Protein AF-A0A947W874-F1 (afdb_monomer_lite)

Structure (mmCIF, N/CA/C/O backbone):
data_AF-A0A947W874-F1
#
_entry.id   AF-A0A947W874-F1
#
loop_
_atom_site.group_PDB
_atom_site.id
_atom_site.type_symbol
_atom_site.label_atom_id
_atom_site.label_alt_id
_atom_site.label_comp_id
_atom_site.label_asym_id
_atom_site.label_entity_id
_atom_site.label_seq_id
_atom_site.pdbx_PDB_ins_code
_atom_site.Cartn_x
_atom_site.Cartn_y
_atom_site.Cartn_z
_atom_site.occupancy
_atom_site.B_iso_or_equiv
_atom_site.auth_seq_id
_atom_site.auth_comp_id
_atom_site.auth_asym_id
_atom_site.auth_atom_id
_atom_site.pdbx_PDB_model_num
ATOM 1 N N . MET A 1 1 ? -16.032 -15.904 -29.775 1.00 35.25 1 MET A N 1
ATOM 2 C CA . MET A 1 1 ? -16.548 -14.574 -29.387 1.00 35.25 1 MET A CA 1
ATOM 3 C C . MET A 1 1 ? -17.199 -14.705 -28.018 1.00 35.25 1 MET A C 1
ATOM 5 O O . MET A 1 1 ? -18.378 -15.016 -27.926 1.00 35.25 1 MET A O 1
ATOM 9 N N . SER A 1 2 ? -16.388 -14.604 -26.964 1.00 28.77 2 SER A N 1
ATOM 10 C CA . SER A 1 2 ? -16.850 -14.706 -25.578 1.00 28.77 2 SER A CA 1
ATOM 11 C C . SER A 1 2 ? -17.285 -13.320 -25.113 1.00 28.77 2 SER A C 1
ATOM 13 O O . SER A 1 2 ? -16.529 -12.358 -25.250 1.00 28.77 2 SER A O 1
ATOM 15 N N . ARG A 1 3 ? -18.527 -13.213 -24.636 1.00 26.86 3 ARG A N 1
ATOM 16 C CA . ARG A 1 3 ? -19.073 -12.000 -24.028 1.00 26.86 3 ARG A CA 1
ATOM 17 C C . ARG A 1 3 ? -18.221 -11.680 -22.801 1.00 26.86 3 ARG A C 1
ATOM 19 O O . ARG A 1 3 ? -18.243 -12.439 -21.838 1.00 26.86 3 ARG A O 1
ATOM 26 N N . ARG A 1 4 ? -17.475 -10.570 -22.851 1.00 29.48 4 ARG A N 1
ATOM 27 C CA . ARG A 1 4 ? -16.878 -9.960 -21.659 1.00 29.48 4 ARG A CA 1
ATOM 28 C C . ARG A 1 4 ? -18.024 -9.712 -20.682 1.00 29.48 4 ARG A C 1
ATOM 30 O O . ARG A 1 4 ? -18.903 -8.897 -20.958 1.00 29.48 4 ARG A O 1
ATOM 37 N N . MET A 1 5 ? -18.058 -10.491 -19.605 1.00 26.42 5 MET A N 1
ATOM 38 C CA . MET A 1 5 ? -18.889 -10.182 -18.455 1.00 26.42 5 MET A CA 1
ATOM 39 C C . MET A 1 5 ? -18.429 -8.823 -17.947 1.00 26.42 5 MET A C 1
ATOM 41 O O . MET A 1 5 ? -17.307 -8.673 -17.474 1.00 26.42 5 MET A O 1
ATOM 45 N N . ILE A 1 6 ? -19.300 -7.836 -18.114 1.00 33.75 6 ILE A N 1
ATOM 46 C CA . ILE A 1 6 ? -19.287 -6.614 -17.327 1.00 33.75 6 ILE A CA 1
ATOM 47 C C . ILE A 1 6 ? -19.620 -7.090 -15.914 1.00 33.75 6 ILE A C 1
ATOM 49 O O . ILE A 1 6 ? -20.781 -7.354 -15.604 1.00 33.75 6 ILE A O 1
ATOM 53 N N . VAL A 1 7 ? -18.590 -7.321 -15.103 1.00 32.19 7 VAL A N 1
ATOM 54 C CA . VAL A 1 7 ? -18.771 -7.446 -13.658 1.00 32.19 7 VAL A CA 1
ATOM 55 C C . VAL A 1 7 ? -19.268 -6.072 -13.201 1.00 32.19 7 VAL A C 1
ATOM 57 O O . VAL A 1 7 ? -18.641 -5.071 -13.558 1.00 32.19 7 VAL A O 1
ATOM 60 N N . PRO A 1 8 ? -20.421 -5.974 -12.521 1.00 33.25 8 PRO A N 1
ATOM 61 C CA . PRO A 1 8 ? -20.903 -4.693 -12.046 1.00 33.25 8 PRO A CA 1
ATOM 62 C C . PRO A 1 8 ? -19.869 -4.121 -11.076 1.00 33.25 8 PRO A C 1
ATOM 64 O O . PRO A 1 8 ? -19.486 -4.760 -10.100 1.00 33.25 8 PRO A O 1
ATOM 67 N N . LEU A 1 9 ? -19.425 -2.919 -11.421 1.00 36.41 9 LEU A N 1
ATOM 68 C CA . LEU A 1 9 ? -18.463 -2.037 -10.771 1.00 36.41 9 LEU A CA 1
ATOM 69 C C . LEU A 1 9 ? -18.979 -1.543 -9.402 1.00 36.41 9 LEU A C 1
ATOM 71 O O . LEU A 1 9 ? -19.109 -0.344 -9.177 1.00 36.41 9 LEU A O 1
ATOM 75 N N . VAL A 1 10 ? -19.391 -2.454 -8.520 1.00 38.25 10 VAL A N 1
ATOM 76 C CA . VAL A 1 10 ? -20.019 -2.125 -7.237 1.00 38.25 10 VAL A CA 1
ATOM 77 C C . VAL A 1 10 ? -19.294 -2.876 -6.123 1.00 38.25 10 VAL A C 1
ATOM 79 O O . VAL A 1 10 ? -19.287 -4.103 -6.117 1.00 38.25 10 VAL A O 1
ATOM 82 N N . ALA A 1 11 ? -18.761 -2.090 -5.181 1.00 36.16 11 ALA A N 1
ATOM 83 C CA . ALA A 1 11 ? -18.126 -2.455 -3.909 1.00 36.16 11 ALA A CA 1
ATOM 84 C C . ALA A 1 11 ? -16.596 -2.675 -3.911 1.00 36.16 11 ALA A C 1
ATOM 86 O O . ALA A 1 11 ? -16.116 -3.761 -3.627 1.00 36.16 11 ALA A O 1
ATOM 87 N N . VAL A 1 12 ? -15.840 -1.592 -4.127 1.00 42.00 12 VAL A N 1
ATOM 88 C CA . VAL A 1 12 ? -14.869 -1.125 -3.112 1.00 42.00 12 VAL A CA 1
ATOM 89 C C . VAL A 1 12 ? -15.172 0.354 -2.909 1.00 42.00 12 VAL A C 1
ATOM 91 O O . VAL A 1 12 ? -14.689 1.226 -3.632 1.00 42.00 12 VAL A O 1
ATOM 94 N N . ILE A 1 13 ? -16.131 0.618 -2.025 1.00 44.81 13 ILE A N 1
ATOM 95 C CA . ILE A 1 13 ? -16.600 1.966 -1.719 1.00 44.81 13 ILE A CA 1
ATOM 96 C C . ILE A 1 13 ? -15.598 2.586 -0.736 1.00 44.81 13 ILE A C 1
ATOM 98 O O . ILE A 1 13 ? -15.478 2.136 0.396 1.00 44.81 13 ILE A O 1
ATOM 102 N N . LEU A 1 14 ? -14.945 3.651 -1.220 1.00 45.44 14 LEU A N 1
ATOM 103 C CA . LEU A 1 14 ? -14.207 4.695 -0.497 1.00 45.44 14 LEU A CA 1
ATOM 104 C C . LEU A 1 14 ? -12.801 4.330 0.015 1.00 45.44 14 LEU A C 1
ATOM 106 O O . LEU A 1 14 ? -12.631 3.826 1.120 1.00 45.44 14 LEU A O 1
ATOM 110 N N . LEU A 1 15 ? -11.779 4.830 -0.694 1.00 45.31 15 LEU A N 1
ATOM 111 C CA . LEU A 1 15 ? -10.784 5.629 0.025 1.00 45.31 15 LEU A CA 1
ATOM 112 C C . LEU A 1 15 ? -11.535 6.873 0.514 1.00 45.31 15 LEU A C 1
ATOM 114 O O . LEU A 1 15 ? -11.753 7.813 -0.243 1.00 45.31 15 LEU A O 1
ATOM 118 N N . PHE A 1 16 ? -12.053 6.749 1.735 1.00 51.28 16 PHE A N 1
ATOM 119 C CA . PHE A 1 16 ? -12.423 7.803 2.675 1.00 51.28 16 PHE A CA 1
ATOM 120 C C . PHE A 1 16 ? -13.163 9.001 2.068 1.00 51.28 16 PHE A C 1
ATOM 122 O O . PHE A 1 16 ? -12.570 9.929 1.522 1.00 51.28 16 PHE A O 1
ATOM 129 N N . SER A 1 17 ? -14.493 9.021 2.208 1.00 39.09 17 SER A N 1
ATOM 130 C CA . SER A 1 17 ? -15.239 10.249 1.947 1.00 39.09 17 SER A CA 1
ATOM 131 C C . SER A 1 17 ? -14.803 11.316 2.948 1.00 39.09 17 SER A C 1
ATOM 133 O O . SER A 1 17 ? -15.004 11.149 4.153 1.00 39.09 17 SER A O 1
ATOM 135 N N . THR A 1 18 ? -14.289 12.437 2.462 1.00 43.66 18 THR A N 1
ATOM 136 C CA . THR A 1 18 ? -14.162 13.662 3.249 1.00 43.66 18 THR A CA 1
ATOM 137 C C . THR A 1 18 ? -15.571 14.216 3.497 1.00 43.66 18 THR A C 1
ATOM 139 O O . THR A 1 18 ? -16.094 15.029 2.741 1.00 43.66 18 THR A O 1
ATOM 142 N N . GLY A 1 19 ? -16.262 13.703 4.521 1.00 42.47 19 GLY A N 1
ATOM 143 C CA . GLY A 1 19 ? -17.585 14.214 4.906 1.00 42.47 19 GLY A CA 1
ATOM 144 C C . GLY A 1 19 ? -18.568 13.223 5.528 1.00 42.47 19 GLY A C 1
ATOM 145 O O . GLY A 1 19 ? -19.597 13.662 6.041 1.00 42.47 19 GLY A O 1
ATOM 146 N N . VAL A 1 20 ? -18.278 11.921 5.532 1.00 46.06 20 VAL A N 1
ATOM 147 C CA . VAL A 1 20 ? -18.996 10.951 6.374 1.00 46.06 20 VAL A CA 1
ATOM 148 C C . VAL A 1 20 ? -18.057 10.600 7.516 1.00 46.06 20 VAL A C 1
ATOM 150 O O . VAL A 1 20 ? -16.917 10.230 7.261 1.00 46.06 20 VAL A O 1
ATOM 153 N N . ALA A 1 21 ? -18.502 10.772 8.761 1.00 46.19 21 ALA A N 1
ATOM 154 C CA . ALA A 1 21 ? -17.728 10.343 9.918 1.00 46.19 21 ALA A CA 1
ATOM 155 C C . ALA A 1 21 ? -17.392 8.854 9.745 1.00 46.19 21 ALA A C 1
ATOM 157 O O . ALA A 1 21 ? -18.303 8.023 9.770 1.00 46.19 21 ALA A O 1
ATOM 158 N N . ASN A 1 22 ? -16.116 8.526 9.518 1.00 53.84 22 ASN A N 1
ATOM 159 C CA . ASN A 1 22 ? -15.663 7.150 9.671 1.00 53.84 22 ASN A CA 1
ATOM 160 C C . ASN A 1 22 ? -15.940 6.775 11.127 1.00 53.84 22 ASN A C 1
ATOM 162 O O . ASN A 1 22 ? -15.597 7.527 12.039 1.00 53.84 22 ASN A O 1
ATOM 166 N N . ALA A 1 23 ? -16.654 5.672 11.337 1.00 65.25 23 ALA A N 1
ATOM 167 C CA . ALA A 1 23 ? -16.970 5.219 12.686 1.00 65.25 23 ALA A CA 1
ATOM 168 C C . ALA A 1 23 ? -15.726 4.658 13.401 1.00 65.25 23 ALA A C 1
ATOM 170 O O . ALA A 1 23 ? -15.687 4.710 14.628 1.00 65.25 23 ALA A O 1
ATOM 171 N N . GLY A 1 24 ? -14.729 4.181 12.643 1.00 82.31 24 GLY A N 1
ATOM 172 C CA . GLY A 1 24 ? -13.443 3.695 13.143 1.00 82.31 24 GLY A CA 1
ATOM 173 C C . GLY A 1 24 ? -12.230 4.482 12.640 1.00 82.31 24 GLY A C 1
ATOM 174 O O . GLY A 1 24 ? -12.333 5.429 11.853 1.00 82.31 24 GLY A O 1
ATOM 175 N N . GLU A 1 25 ? -11.071 4.080 13.145 1.00 91.50 25 GLU A N 1
ATOM 176 C CA . GLU A 1 25 ? -9.761 4.687 12.946 1.00 91.50 25 GLU A CA 1
ATOM 177 C C . GLU A 1 25 ? -9.054 4.144 11.695 1.00 91.50 25 GLU A C 1
ATOM 179 O O . GLU A 1 25 ? -9.281 3.022 11.231 1.00 91.50 25 GLU A O 1
ATOM 184 N N . LEU A 1 26 ? -8.150 4.955 11.141 1.00 92.88 26 LEU A N 1
ATOM 185 C CA . LEU A 1 26 ? -7.426 4.637 9.912 1.00 92.88 26 LEU A CA 1
ATOM 186 C C . LEU A 1 26 ? -5.965 4.310 10.205 1.00 92.88 26 LEU A C 1
ATOM 188 O O . LEU A 1 26 ? -5.250 5.128 10.788 1.00 92.88 26 LEU A O 1
ATOM 192 N N . TYR A 1 27 ? -5.511 3.140 9.755 1.00 96.62 27 TYR A N 1
ATOM 193 C CA . TYR A 1 27 ? -4.161 2.632 9.993 1.00 96.62 27 TYR A CA 1
ATOM 194 C C . TYR A 1 27 ? -3.413 2.352 8.696 1.00 96.62 27 TYR A C 1
ATOM 196 O O . TYR A 1 27 ? -3.985 1.877 7.711 1.00 96.62 27 TYR A O 1
ATOM 204 N N . ALA A 1 28 ? -2.103 2.606 8.696 1.00 97.62 28 ALA A N 1
ATOM 205 C CA . ALA A 1 28 ? -1.244 2.161 7.608 1.00 97.62 28 ALA A CA 1
ATOM 206 C C . ALA A 1 28 ? 0.088 1.598 8.102 1.00 97.62 28 ALA A C 1
ATOM 208 O O . ALA A 1 28 ? 0.773 2.191 8.936 1.00 97.62 28 ALA A O 1
ATOM 209 N N . VAL A 1 29 ? 0.486 0.473 7.516 1.00 97.75 29 VAL A N 1
ATOM 210 C CA . VAL A 1 29 ? 1.818 -0.118 7.636 1.00 97.75 29 VAL A CA 1
ATOM 211 C C . VAL A 1 29 ? 2.537 0.099 6.311 1.00 97.75 29 VAL A C 1
ATOM 213 O O . VAL A 1 29 ? 2.185 -0.496 5.295 1.00 97.75 29 VAL A O 1
ATOM 216 N N . LEU A 1 30 ? 3.539 0.975 6.312 1.00 96.50 30 LEU A N 1
ATOM 217 C CA . LEU A 1 30 ? 4.318 1.354 5.137 1.00 96.50 30 LEU A CA 1
ATOM 218 C C . LEU A 1 30 ? 5.693 0.686 5.216 1.00 96.50 30 LEU A C 1
ATOM 220 O O . LEU A 1 30 ? 6.455 0.955 6.138 1.00 96.50 30 LEU A O 1
ATOM 224 N N . VAL A 1 31 ? 6.034 -0.172 4.261 1.00 94.69 31 VAL A N 1
ATOM 225 C CA . VAL A 1 31 ? 7.301 -0.909 4.219 1.00 94.69 31 VAL A CA 1
ATOM 226 C C . VAL A 1 31 ? 8.138 -0.418 3.042 1.00 94.69 31 VAL A C 1
ATOM 228 O O . VAL A 1 31 ? 7.821 -0.658 1.876 1.00 94.69 31 VAL A O 1
ATOM 231 N N . GLN A 1 32 ? 9.228 0.269 3.366 1.00 91.44 32 GLN A N 1
ATOM 232 C CA . GLN A 1 32 ? 10.123 0.953 2.446 1.00 91.44 32 GLN A CA 1
ATOM 233 C C . GLN A 1 32 ? 11.507 0.302 2.455 1.00 91.44 32 GLN A C 1
ATOM 235 O O . GLN A 1 32 ? 12.304 0.495 3.370 1.00 91.44 32 GLN A O 1
ATOM 240 N N . ASN A 1 33 ? 11.829 -0.408 1.376 1.00 84.69 33 ASN A N 1
ATOM 241 C CA . ASN A 1 33 ? 13.197 -0.845 1.074 1.00 84.69 33 ASN A CA 1
ATOM 242 C C . ASN A 1 33 ? 13.742 -0.202 -0.213 1.00 84.69 33 ASN A C 1
ATOM 244 O O . ASN A 1 33 ? 14.917 -0.367 -0.531 1.00 84.69 33 ASN A O 1
ATOM 248 N N . ALA A 1 34 ? 12.883 0.477 -0.974 1.00 78.81 34 ALA A N 1
ATOM 249 C CA . ALA A 1 34 ? 13.215 1.231 -2.173 1.00 78.81 34 ALA A CA 1
ATOM 250 C C . ALA A 1 34 ? 12.235 2.407 -2.326 1.00 78.81 34 ALA A C 1
ATOM 252 O O . ALA A 1 34 ? 11.221 2.470 -1.635 1.00 78.81 34 ALA A O 1
ATOM 253 N N . GLY A 1 35 ? 12.534 3.340 -3.236 1.00 76.69 35 GLY A N 1
ATOM 254 C CA . GLY A 1 35 ? 11.568 4.356 -3.669 1.00 76.69 35 GLY A CA 1
ATOM 255 C C . GLY A 1 35 ? 11.041 5.277 -2.563 1.00 76.69 35 GLY A C 1
ATOM 256 O O . GLY A 1 35 ? 9.865 5.623 -2.591 1.00 76.69 35 GLY A O 1
ATOM 257 N N . ALA A 1 36 ? 11.898 5.701 -1.627 1.00 83.25 36 ALA A N 1
ATOM 258 C CA . ALA A 1 36 ? 11.526 6.509 -0.460 1.00 83.25 36 ALA A CA 1
ATOM 259 C C . ALA A 1 36 ? 10.594 7.694 -0.759 1.00 83.25 36 ALA A C 1
ATOM 261 O O . ALA A 1 36 ? 9.584 7.899 -0.091 1.00 83.25 36 ALA A O 1
ATOM 262 N N . GLY A 1 37 ? 10.870 8.431 -1.839 1.00 83.50 37 GLY A N 1
ATOM 263 C CA . GLY A 1 37 ? 10.028 9.550 -2.257 1.00 83.50 37 GLY A CA 1
ATOM 264 C C . GLY A 1 37 ? 8.572 9.163 -2.552 1.00 83.50 37 GLY A C 1
ATOM 265 O O . GLY A 1 37 ? 7.672 9.940 -2.247 1.00 83.50 37 GLY A O 1
ATOM 266 N N . LEU A 1 38 ? 8.312 7.973 -3.108 1.00 85.69 38 LEU A N 1
ATOM 267 C CA . LEU A 1 38 ? 6.948 7.496 -3.364 1.00 85.69 38 LEU A CA 1
ATOM 268 C C . LEU A 1 38 ? 6.237 7.117 -2.063 1.00 85.69 38 LEU A C 1
ATOM 270 O O . LEU A 1 38 ? 5.095 7.526 -1.872 1.00 85.69 38 LEU A O 1
ATOM 274 N N . THR A 1 39 ? 6.919 6.428 -1.145 1.00 90.38 39 THR A N 1
ATOM 275 C CA . THR A 1 39 ? 6.371 6.131 0.187 1.00 90.38 39 THR A CA 1
ATOM 276 C C . THR A 1 39 ? 6.050 7.412 0.951 1.00 90.38 39 THR A C 1
ATOM 278 O O . THR A 1 39 ? 4.979 7.524 1.539 1.00 90.38 39 THR A O 1
ATOM 281 N N . HIS A 1 40 ? 6.934 8.413 0.909 1.00 89.31 40 HIS A N 1
ATOM 282 C CA . HIS A 1 40 ? 6.706 9.700 1.568 1.00 89.31 40 HIS A CA 1
ATOM 283 C C . HIS A 1 40 ? 5.531 10.459 0.957 1.00 89.31 40 HIS A C 1
ATOM 285 O O . HIS A 1 40 ? 4.706 10.994 1.694 1.00 89.31 40 HIS A O 1
ATOM 291 N N . ASN A 1 41 ? 5.423 10.479 -0.375 1.00 87.12 41 ASN A N 1
ATOM 292 C CA . ASN A 1 41 ? 4.284 11.088 -1.059 1.00 87.12 41 ASN A CA 1
ATOM 293 C C . ASN A 1 41 ? 2.973 10.395 -0.681 1.00 87.12 41 ASN A C 1
ATOM 295 O O . ASN A 1 41 ? 1.979 11.078 -0.451 1.00 87.12 41 ASN A O 1
ATOM 299 N N . PHE A 1 42 ? 2.974 9.064 -0.585 1.00 90.25 42 PHE A N 1
ATOM 300 C CA . PHE A 1 42 ? 1.794 8.317 -0.171 1.00 90.25 42 PHE A CA 1
ATOM 301 C C . PHE A 1 42 ? 1.444 8.578 1.298 1.00 90.25 42 PHE A C 1
ATOM 303 O O . PHE A 1 42 ? 0.308 8.922 1.592 1.00 90.25 42 PHE A O 1
ATOM 310 N N . ARG A 1 43 ? 2.421 8.543 2.216 1.00 92.56 43 ARG A N 1
ATOM 311 C CA . ARG A 1 43 ? 2.212 8.918 3.627 1.00 92.56 43 ARG A CA 1
ATOM 312 C C . ARG A 1 43 ? 1.616 10.323 3.753 1.00 92.56 43 ARG A C 1
ATOM 314 O O . ARG A 1 43 ? 0.678 10.520 4.512 1.00 92.56 43 ARG A O 1
ATOM 321 N N . LYS A 1 44 ? 2.161 11.293 3.013 1.00 89.81 44 LYS A N 1
ATOM 322 C CA . LYS A 1 44 ? 1.680 12.680 3.008 1.00 89.81 44 LYS A CA 1
ATOM 323 C C . LYS A 1 44 ? 0.235 12.762 2.522 1.00 89.81 44 LYS A C 1
ATOM 325 O O . LYS A 1 44 ? -0.574 13.406 3.171 1.00 89.81 44 LYS A O 1
ATOM 330 N N . LEU A 1 45 ? -0.084 12.057 1.436 1.00 87.69 45 LEU A N 1
ATOM 331 C CA . LEU A 1 45 ? -1.439 11.955 0.899 1.00 87.69 45 LEU A CA 1
ATOM 332 C C . LEU A 1 45 ? -2.427 11.397 1.938 1.00 87.69 45 LEU A C 1
ATOM 334 O O . LEU A 1 45 ? -3.505 11.956 2.099 1.00 87.69 45 LEU A O 1
ATOM 338 N N . LEU A 1 46 ? -2.055 10.332 2.658 1.00 90.00 46 LEU A N 1
ATOM 339 C CA . LEU A 1 46 ? -2.901 9.745 3.704 1.00 90.00 46 LEU A CA 1
ATOM 340 C C . LEU A 1 46 ? -3.242 10.756 4.810 1.00 90.00 46 LEU A C 1
ATOM 342 O O . LEU A 1 46 ? -4.379 10.804 5.263 1.00 90.00 46 LEU A O 1
ATOM 346 N N . ILE A 1 47 ? -2.278 11.582 5.218 1.00 90.69 47 ILE A N 1
ATOM 347 C CA . ILE A 1 47 ? -2.483 12.592 6.266 1.00 90.69 47 ILE A CA 1
ATOM 348 C C . ILE A 1 47 ? -3.304 13.770 5.735 1.00 90.69 47 ILE A C 1
ATOM 350 O O . ILE A 1 47 ? -4.294 14.161 6.341 1.00 90.69 47 ILE A O 1
ATOM 354 N N . GLU A 1 48 ? -2.878 14.356 4.616 1.00 87.25 48 GLU A N 1
ATOM 355 C CA . GLU A 1 48 ? -3.405 15.641 4.142 1.00 87.25 48 GLU A CA 1
ATOM 356 C C . GLU A 1 48 ? -4.785 15.526 3.497 1.00 87.25 48 GLU A C 1
ATOM 358 O O . GLU A 1 48 ? -5.605 16.426 3.661 1.00 87.25 48 GLU A O 1
ATOM 363 N N . GLU A 1 49 ? -5.047 14.433 2.779 1.00 82.00 49 GLU A N 1
ATOM 364 C CA . GLU A 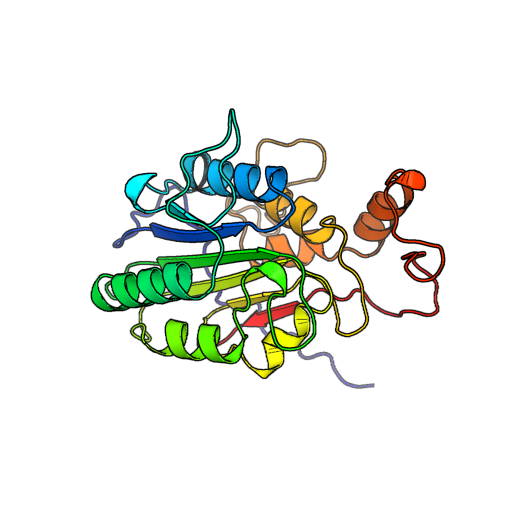1 49 ? -6.284 14.273 2.003 1.00 82.00 49 GLU A CA 1
ATOM 365 C C . GLU A 1 49 ? -7.262 13.281 2.637 1.00 82.00 49 GLU A C 1
ATOM 367 O O . GLU A 1 49 ? -8.463 13.350 2.375 1.00 82.00 49 GLU A O 1
ATOM 372 N N . TYR A 1 50 ? -6.762 12.352 3.458 1.00 82.38 50 TYR A N 1
ATOM 373 C CA . TYR A 1 50 ? -7.551 11.232 3.978 1.00 82.38 50 TYR A CA 1
ATOM 374 C C . TYR A 1 50 ? -7.615 11.156 5.506 1.00 82.38 50 TYR A C 1
ATOM 376 O O . TYR A 1 50 ? -8.144 10.179 6.030 1.00 82.38 50 TYR A O 1
ATOM 384 N N . ASP A 1 51 ? -7.134 12.186 6.209 1.00 86.69 51 ASP A N 1
ATOM 385 C CA . ASP A 1 51 ? -7.295 12.362 7.661 1.00 86.69 51 ASP A CA 1
ATOM 386 C C . ASP A 1 51 ? -6.708 11.214 8.509 1.00 86.69 51 ASP A C 1
ATOM 388 O O . ASP A 1 51 ? -7.193 10.892 9.593 1.00 86.69 51 ASP A O 1
ATOM 392 N N . TYR A 1 52 ? -5.641 10.566 8.026 1.00 90.88 52 TYR A N 1
ATOM 393 C CA . TYR A 1 52 ? -4.904 9.598 8.837 1.00 90.88 52 TYR A CA 1
ATOM 394 C C . TYR A 1 52 ? -4.150 10.308 9.963 1.00 90.88 52 TYR A C 1
ATOM 396 O O . TYR A 1 52 ? -3.312 11.180 9.715 1.00 90.88 52 TYR A O 1
ATOM 404 N N . SER A 1 53 ? -4.357 9.851 11.199 1.00 93.69 53 SER A N 1
ATOM 405 C CA . SER A 1 53 ? -3.520 10.249 12.331 1.00 93.69 53 SER A CA 1
ATOM 406 C C . SER A 1 53 ? -2.082 9.765 12.143 1.00 93.69 53 SER A C 1
ATOM 408 O O . SER A 1 53 ? -1.841 8.600 11.818 1.00 93.69 53 SER A O 1
ATOM 410 N N . GLU A 1 54 ? -1.105 10.633 12.417 1.00 93.94 54 GLU A N 1
ATOM 411 C CA . GLU A 1 54 ? 0.312 10.261 12.370 1.00 93.94 54 GLU A CA 1
ATOM 412 C C . GLU A 1 54 ? 0.660 9.101 13.315 1.00 93.94 54 GLU A C 1
ATOM 414 O O . GLU A 1 54 ? 1.539 8.302 12.988 1.00 93.94 54 GLU A O 1
ATOM 419 N N . ASP A 1 55 ? -0.058 8.968 14.435 1.00 95.19 55 ASP A N 1
ATOM 420 C CA . ASP A 1 55 ? 0.143 7.900 15.424 1.00 95.19 55 ASP A CA 1
ATOM 421 C C . ASP A 1 55 ? -0.279 6.513 14.904 1.00 95.19 55 ASP A C 1
ATOM 423 O O . ASP A 1 55 ? 0.151 5.486 15.437 1.00 95.19 55 ASP A O 1
ATOM 427 N N . ASN A 1 56 ? -1.081 6.474 13.836 1.00 96.50 56 ASN A N 1
ATOM 428 C CA . ASN A 1 56 ? -1.564 5.252 13.194 1.00 96.50 56 ASN A CA 1
ATOM 429 C C . ASN A 1 56 ? -0.797 4.916 11.895 1.00 96.50 56 ASN A C 1
ATOM 431 O O . ASN A 1 56 ? -1.155 3.972 11.184 1.00 96.50 56 ASN A O 1
ATOM 435 N N . LEU A 1 57 ? 0.265 5.669 11.575 1.00 96.88 57 LEU A N 1
ATOM 436 C CA . LEU A 1 57 ? 1.108 5.470 10.393 1.00 96.88 57 LEU A CA 1
ATOM 437 C C . LEU A 1 57 ? 2.469 4.884 10.784 1.00 96.88 57 LEU A C 1
ATOM 439 O O . LEU A 1 57 ? 3.365 5.585 11.256 1.00 96.88 57 LEU A O 1
ATOM 443 N N . PHE A 1 58 ? 2.656 3.593 10.524 1.00 97.62 58 PHE A N 1
ATOM 444 C CA . PHE A 1 58 ? 3.866 2.857 10.884 1.00 97.62 58 PHE A CA 1
ATOM 445 C C . PHE A 1 58 ? 4.788 2.704 9.676 1.00 97.62 58 PHE A C 1
ATOM 447 O O . PHE A 1 58 ? 4.511 1.915 8.774 1.00 97.62 58 PHE A O 1
ATOM 454 N N . LEU A 1 59 ? 5.900 3.444 9.658 1.00 96.75 59 LEU A N 1
ATOM 455 C CA . LEU A 1 59 ? 6.891 3.376 8.585 1.00 96.75 59 LEU A CA 1
ATOM 456 C C . LEU A 1 59 ? 8.053 2.455 8.959 1.00 96.75 59 LEU A C 1
ATOM 458 O O . LEU A 1 59 ? 8.833 2.749 9.862 1.00 96.75 59 LEU A O 1
ATOM 462 N N . PHE A 1 60 ? 8.221 1.378 8.210 1.00 95.44 60 PHE A N 1
ATOM 463 C CA . PHE A 1 60 ? 9.358 0.477 8.295 1.00 95.44 60 PHE A CA 1
ATOM 464 C C . PHE A 1 60 ? 10.329 0.785 7.165 1.00 95.44 60 PHE A C 1
ATOM 466 O O . PHE A 1 60 ? 9.942 0.730 6.002 1.00 95.44 60 PHE A O 1
ATOM 473 N N . GLY A 1 61 ? 11.585 1.090 7.479 1.00 92.06 61 GLY A N 1
ATOM 474 C CA . GLY A 1 61 ? 12.570 1.450 6.462 1.00 92.06 61 GLY A CA 1
ATOM 475 C C . GLY A 1 61 ? 13.868 1.989 7.034 1.00 92.06 61 GLY A C 1
ATOM 476 O O . GLY A 1 61 ? 14.090 1.984 8.247 1.00 92.06 61 GLY A O 1
ATOM 477 N N . ASP A 1 62 ? 14.733 2.448 6.138 1.00 86.62 62 ASP A N 1
ATOM 478 C CA . ASP A 1 62 ? 15.968 3.121 6.518 1.00 86.62 62 ASP A CA 1
ATOM 479 C C . ASP A 1 62 ? 15.687 4.553 6.972 1.00 86.62 62 ASP A C 1
ATOM 481 O O . ASP A 1 62 ? 14.864 5.266 6.399 1.00 86.62 62 ASP A O 1
ATOM 485 N N . LYS A 1 63 ? 16.400 4.994 8.011 1.00 85.94 63 LYS A N 1
ATOM 486 C CA . LYS A 1 63 ? 16.283 6.367 8.499 1.00 85.94 63 LYS A CA 1
ATOM 487 C C . LYS A 1 63 ? 16.904 7.335 7.496 1.00 85.94 63 LYS A C 1
ATOM 489 O O . LYS A 1 63 ? 18.118 7.330 7.290 1.00 85.94 63 LYS A O 1
ATOM 494 N N . GLU A 1 64 ? 16.089 8.235 6.965 1.00 86.25 64 GLU A N 1
ATOM 495 C CA . GLU A 1 64 ? 16.540 9.322 6.100 1.00 86.25 64 GLU A CA 1
ATOM 496 C C . GLU A 1 64 ? 16.770 10.608 6.899 1.00 86.25 64 GLU A C 1
ATOM 498 O O . GLU A 1 64 ? 16.109 10.869 7.903 1.00 86.25 64 GLU A O 1
ATOM 503 N N . LYS A 1 65 ? 17.742 11.419 6.464 1.00 82.56 65 LYS A N 1
ATOM 504 C CA . LYS A 1 65 ? 18.171 12.632 7.181 1.00 82.56 65 LYS A CA 1
ATOM 505 C C . LYS A 1 65 ? 17.024 13.626 7.403 1.00 82.56 65 LYS A C 1
ATOM 507 O O . LYS A 1 65 ? 16.934 14.200 8.482 1.00 82.56 65 LYS A O 1
ATOM 512 N N . ASP A 1 66 ? 16.173 13.775 6.393 1.00 85.56 66 ASP A N 1
ATOM 513 C CA . ASP A 1 66 ? 15.041 14.706 6.362 1.00 85.56 66 ASP A CA 1
ATOM 514 C C . ASP A 1 66 ? 13.713 13.958 6.102 1.00 85.56 66 ASP A C 1
ATOM 516 O O . ASP A 1 66 ? 12.735 14.541 5.638 1.00 85.56 66 ASP A O 1
ATOM 520 N N . GLY A 1 67 ? 13.702 12.642 6.349 1.00 83.50 67 GLY A N 1
ATOM 521 C CA . GLY A 1 67 ? 12.525 11.792 6.186 1.00 83.50 67 GLY A CA 1
ATOM 522 C C . GLY A 1 67 ? 11.640 11.750 7.438 1.00 83.50 67 GLY A C 1
ATOM 523 O O . GLY A 1 67 ? 12.064 12.170 8.519 1.00 83.50 67 GLY A O 1
ATOM 524 N N . PRO A 1 68 ? 10.408 11.227 7.313 1.00 88.06 68 PRO A N 1
ATOM 525 C CA . PRO A 1 68 ? 9.545 10.945 8.452 1.00 88.06 68 PRO A CA 1
ATOM 526 C C . PRO A 1 68 ? 10.214 9.971 9.438 1.00 88.06 68 PRO A C 1
ATOM 528 O O . PRO A 1 68 ? 11.114 9.208 9.067 1.00 88.06 68 PRO A O 1
ATOM 531 N N . PRO A 1 69 ? 9.783 9.971 10.711 1.00 90.12 69 PRO A N 1
ATOM 532 C CA . PRO A 1 69 ? 10.279 9.009 11.681 1.00 90.12 69 PRO A CA 1
ATOM 533 C C . PRO A 1 69 ? 9.965 7.579 11.225 1.00 90.12 69 PRO A C 1
ATOM 535 O O . PRO A 1 69 ? 8.840 7.264 10.841 1.00 90.12 69 PRO A O 1
ATOM 538 N N . VAL A 1 70 ? 10.973 6.710 11.299 1.00 93.69 70 VAL A N 1
ATOM 539 C CA . VAL A 1 70 ? 10.813 5.272 11.065 1.00 93.69 70 VAL A CA 1
ATOM 540 C C . VAL A 1 70 ? 10.448 4.575 12.374 1.00 93.69 70 VAL A C 1
ATOM 542 O O . VAL A 1 70 ? 11.064 4.815 13.413 1.00 93.69 70 VAL A O 1
ATOM 545 N N . THR A 1 71 ? 9.454 3.696 12.321 1.00 94.38 71 THR A N 1
ATOM 546 C CA . THR A 1 71 ? 9.049 2.802 13.410 1.00 94.38 71 THR A CA 1
ATOM 547 C C . THR A 1 71 ? 10.150 1.789 13.716 1.00 94.38 71 THR A C 1
ATOM 549 O O . THR A 1 71 ? 10.506 1.586 14.875 1.00 94.38 71 THR A O 1
ATOM 552 N N . ALA A 1 72 ? 10.694 1.154 12.678 1.00 93.75 72 ALA A N 1
ATOM 553 C CA . ALA A 1 72 ? 11.777 0.179 12.759 1.00 93.75 72 ALA A CA 1
ATOM 554 C C . ALA A 1 72 ? 12.398 -0.032 11.361 1.00 93.75 72 ALA A C 1
ATOM 556 O O . ALA A 1 72 ? 11.846 0.451 10.372 1.00 93.75 72 ALA A O 1
ATOM 557 N N . PRO A 1 73 ? 13.518 -0.766 11.237 1.00 90.25 73 PRO A N 1
ATOM 558 C CA . PRO A 1 73 ? 14.009 -1.203 9.933 1.00 90.25 73 PRO A CA 1
ATOM 559 C C . PRO A 1 73 ? 12.970 -2.043 9.176 1.00 90.25 73 PRO A C 1
ATOM 561 O O . PRO A 1 73 ? 12.198 -2.787 9.788 1.00 90.25 73 PRO A O 1
ATOM 564 N N . ALA A 1 74 ? 12.986 -1.969 7.843 1.00 88.94 74 ALA A N 1
ATOM 565 C CA . ALA A 1 74 ? 12.154 -2.798 6.971 1.00 88.94 74 ALA A CA 1
ATOM 566 C C . ALA A 1 74 ? 12.681 -4.238 6.896 1.00 88.94 74 ALA A C 1
ATOM 568 O O . ALA A 1 74 ? 13.254 -4.648 5.888 1.00 88.94 74 ALA A O 1
ATOM 569 N N . CYS A 1 75 ? 12.474 -4.991 7.974 1.00 89.00 75 CYS A N 1
ATOM 570 C CA . CYS A 1 75 ? 12.726 -6.428 8.083 1.00 89.00 75 CYS A CA 1
ATOM 571 C C . CYS A 1 75 ? 11.410 -7.170 8.367 1.00 89.00 75 CYS A C 1
ATOM 573 O O . CYS A 1 75 ? 10.455 -6.566 8.855 1.00 89.00 75 CYS A O 1
ATOM 575 N N . ALA A 1 76 ? 11.367 -8.479 8.107 1.00 91.44 76 ALA A N 1
ATOM 576 C CA . ALA A 1 76 ? 10.176 -9.296 8.340 1.00 91.44 76 ALA A CA 1
ATOM 577 C C . ALA A 1 76 ? 9.680 -9.222 9.796 1.00 91.44 76 ALA A C 1
ATOM 579 O O . ALA A 1 76 ? 8.516 -8.899 10.011 1.00 91.44 76 ALA A O 1
ATOM 580 N N . ASP A 1 77 ? 10.547 -9.450 10.792 1.00 94.44 77 ASP A N 1
ATOM 581 C CA . ASP A 1 77 ? 10.106 -9.559 12.193 1.00 94.44 77 ASP A CA 1
ATOM 582 C C . ASP A 1 77 ? 9.425 -8.285 12.730 1.00 94.44 77 ASP A C 1
ATOM 584 O O . ASP A 1 77 ? 8.337 -8.405 13.294 1.00 94.44 77 ASP A O 1
ATOM 588 N N . PRO A 1 78 ? 9.976 -7.060 12.563 1.00 94.75 78 PRO A N 1
ATOM 589 C CA . PRO A 1 78 ? 9.296 -5.847 13.020 1.00 94.75 78 PRO A CA 1
ATOM 590 C C . PRO A 1 78 ? 7.954 -5.597 12.326 1.00 94.75 78 PRO A C 1
ATOM 592 O O . PRO A 1 78 ? 7.016 -5.142 12.979 1.00 94.75 78 PRO A O 1
ATOM 595 N N . VAL A 1 79 ? 7.858 -5.902 11.026 1.00 95.62 79 VAL A N 1
ATOM 596 C CA . VAL A 1 79 ? 6.619 -5.743 10.251 1.00 95.62 79 VAL A CA 1
ATOM 597 C C . VAL A 1 79 ? 5.565 -6.732 10.742 1.00 95.62 79 VAL A C 1
ATOM 599 O O . VAL A 1 79 ? 4.460 -6.322 11.085 1.00 95.62 79 VAL A O 1
ATOM 602 N N . LEU A 1 80 ? 5.920 -8.016 10.851 1.00 96.81 80 LEU A N 1
ATOM 603 C CA . LEU A 1 80 ? 5.024 -9.068 11.339 1.00 96.81 80 LEU A CA 1
ATOM 604 C C . LEU A 1 80 ? 4.564 -8.795 12.771 1.00 96.81 80 LEU A C 1
ATOM 606 O O . LEU A 1 80 ? 3.377 -8.882 13.057 1.00 96.81 80 LEU A O 1
ATOM 610 N N . LYS A 1 81 ? 5.479 -8.376 13.652 1.00 97.12 81 LYS A N 1
ATOM 611 C CA . LYS A 1 81 ? 5.142 -7.995 15.027 1.00 97.12 81 LYS A CA 1
ATOM 612 C C . LYS A 1 81 ? 4.128 -6.855 15.071 1.00 97.12 81 LYS A C 1
ATOM 614 O O . LYS A 1 81 ? 3.236 -6.873 15.909 1.00 97.12 81 LYS A O 1
ATOM 619 N N . LYS A 1 82 ? 4.261 -5.855 14.195 1.00 97.75 82 LYS A N 1
ATOM 620 C CA . LYS A 1 82 ? 3.309 -4.742 14.140 1.00 97.75 82 LYS A CA 1
ATOM 621 C C . LYS A 1 82 ? 1.954 -5.175 13.593 1.00 97.75 82 LYS A C 1
ATOM 623 O O . LYS A 1 82 ? 0.950 -4.737 14.132 1.00 97.75 82 LYS A O 1
ATOM 628 N N . LEU A 1 83 ? 1.923 -6.016 12.561 1.00 97.81 83 LEU A N 1
ATOM 629 C CA . LEU A 1 83 ? 0.668 -6.571 12.054 1.00 97.81 83 LEU A CA 1
ATOM 630 C C . LEU A 1 83 ? -0.043 -7.398 13.133 1.00 97.81 83 LEU A C 1
ATOM 632 O O . LEU A 1 83 ? -1.235 -7.209 13.324 1.00 97.81 83 LEU A O 1
ATOM 636 N N . ASP A 1 84 ? 0.690 -8.204 13.904 1.00 97.38 84 ASP A N 1
ATOM 637 C CA . ASP A 1 84 ? 0.135 -8.952 15.039 1.00 97.38 84 ASP A CA 1
ATOM 638 C C . ASP A 1 84 ? -0.416 -8.017 16.131 1.00 97.38 84 ASP A C 1
ATOM 640 O O . ASP A 1 84 ? -1.538 -8.196 16.589 1.00 97.38 84 ASP A O 1
ATOM 644 N N . GLU A 1 85 ? 0.329 -6.970 16.505 1.00 97.62 85 GLU A N 1
ATOM 645 C CA . GLU A 1 85 ? -0.148 -5.960 17.464 1.00 97.62 85 GLU A CA 1
ATOM 646 C C . GLU A 1 85 ? -1.400 -5.215 16.976 1.00 97.62 85 GLU A C 1
ATOM 648 O O . GLU A 1 85 ? -2.208 -4.781 17.793 1.00 97.62 85 GLU A O 1
ATOM 653 N N . LEU A 1 86 ? -1.536 -5.011 15.662 1.00 97.88 86 LEU A N 1
ATOM 654 C CA . LEU A 1 86 ? -2.707 -4.372 15.068 1.00 97.88 86 LEU A CA 1
ATOM 655 C C . LEU A 1 86 ? -3.895 -5.333 14.998 1.00 97.88 86 LEU A C 1
ATOM 657 O O . LEU A 1 86 ? -5.005 -4.898 15.277 1.00 97.88 86 LEU A O 1
ATOM 661 N N . ALA A 1 87 ? -3.674 -6.615 14.703 1.00 96.75 87 ALA A N 1
ATOM 662 C CA . ALA A 1 87 ? -4.734 -7.622 14.705 1.00 96.75 87 ALA A CA 1
ATOM 663 C C . ALA A 1 87 ? -5.405 -7.751 16.085 1.00 96.75 87 ALA A C 1
ATOM 665 O O . ALA A 1 87 ? -6.611 -7.938 16.162 1.00 96.75 87 ALA A O 1
ATOM 666 N N . ASP A 1 88 ? -4.641 -7.576 17.169 1.00 95.81 88 ASP A N 1
ATOM 667 C CA . ASP A 1 88 ? -5.172 -7.565 18.540 1.00 95.81 88 ASP A CA 1
ATOM 668 C C . ASP A 1 88 ? -5.861 -6.237 18.931 1.00 95.81 88 ASP A C 1
ATOM 670 O O . ASP A 1 88 ? -6.518 -6.168 19.972 1.00 95.81 88 ASP A O 1
ATOM 674 N N . LYS A 1 89 ? -5.643 -5.159 18.163 1.00 95.50 89 LYS A N 1
ATOM 675 C CA . LYS A 1 89 ? -6.068 -3.789 18.505 1.00 95.50 89 LYS A CA 1
ATOM 676 C C . LYS A 1 89 ? -7.283 -3.320 17.706 1.00 95.50 89 LYS A C 1
ATOM 678 O O . LYS A 1 89 ? -8.099 -2.595 18.266 1.00 95.50 89 LYS A O 1
ATOM 683 N N . LEU A 1 90 ? -7.309 -3.603 16.405 1.00 94.75 90 LEU A N 1
ATOM 684 C CA . LEU A 1 90 ? -8.292 -3.040 15.483 1.00 94.75 90 LEU A CA 1
ATOM 685 C C . LEU A 1 90 ? -9.662 -3.687 15.691 1.00 94.75 90 LEU A C 1
ATOM 687 O O . LEU A 1 90 ? -9.757 -4.893 15.904 1.00 94.75 90 LEU A O 1
ATOM 691 N N . ASP A 1 91 ? -10.705 -2.871 15.581 1.00 90.56 91 ASP A N 1
ATOM 692 C CA . ASP A 1 91 ? -12.102 -3.292 15.681 1.00 90.56 91 ASP A CA 1
ATOM 693 C C . ASP A 1 91 ? -12.804 -3.213 14.309 1.00 90.56 91 ASP A C 1
ATOM 695 O O . ASP A 1 91 ? -12.314 -2.595 13.369 1.00 90.56 91 ASP A O 1
ATOM 699 N N . LYS A 1 92 ? -14.005 -3.793 14.208 1.00 85.69 92 LYS A N 1
ATOM 700 C CA . LYS A 1 92 ? -14.839 -3.960 12.993 1.00 85.69 92 LYS A CA 1
ATOM 701 C C . LYS A 1 92 ? -15.183 -2.710 12.156 1.00 85.69 92 LYS A C 1
ATOM 703 O O . LYS A 1 92 ? -15.893 -2.816 11.164 1.00 85.69 92 LYS A O 1
ATOM 708 N N . ASP A 1 93 ? -14.815 -1.515 12.604 1.00 85.56 93 ASP A N 1
ATOM 709 C CA . ASP A 1 93 ? -15.052 -0.260 11.877 1.00 85.56 93 ASP A CA 1
ATOM 710 C C . ASP A 1 93 ? -13.724 0.425 11.472 1.00 85.56 93 ASP A C 1
ATOM 712 O O . ASP A 1 93 ? -13.738 1.434 10.758 1.00 85.56 93 ASP A O 1
ATOM 716 N N . ASP A 1 94 ? -12.585 -0.122 11.917 1.00 90.81 94 ASP A N 1
ATOM 717 C CA . ASP A 1 94 ? -11.239 0.332 11.577 1.00 90.81 94 ASP A CA 1
ATOM 718 C C . ASP A 1 94 ? -10.817 -0.172 10.194 1.00 90.81 94 ASP A C 1
ATOM 720 O O . ASP A 1 94 ? -11.321 -1.173 9.681 1.00 90.81 94 ASP A O 1
ATOM 724 N N . LYS A 1 95 ? -9.844 0.513 9.584 1.00 90.88 95 LYS A N 1
ATOM 725 C CA . LYS A 1 95 ? -9.301 0.125 8.273 1.00 90.88 95 LYS A CA 1
ATOM 726 C C . LYS A 1 95 ? -7.789 0.071 8.279 1.00 90.88 95 LYS A C 1
ATOM 728 O O . LYS A 1 95 ? -7.133 0.905 8.909 1.00 90.88 95 LYS A O 1
ATOM 733 N N . LEU A 1 96 ? -7.229 -0.849 7.499 1.00 95.44 96 LEU A N 1
ATOM 734 C CA . LEU A 1 96 ? -5.788 -1.035 7.386 1.00 95.44 96 LEU A CA 1
ATOM 735 C C . LEU A 1 96 ? -5.314 -1.017 5.931 1.00 95.44 96 LEU A C 1
ATOM 737 O O . LEU A 1 96 ? -5.765 -1.784 5.085 1.00 95.44 96 LEU A O 1
ATOM 741 N N . ILE A 1 97 ? -4.305 -0.189 5.659 1.00 96.12 97 ILE A N 1
ATOM 742 C CA . ILE A 1 97 ? -3.506 -0.273 4.434 1.00 96.12 97 ILE A CA 1
ATOM 743 C C . ILE A 1 97 ? -2.148 -0.890 4.760 1.00 96.12 97 ILE A C 1
ATOM 745 O O . ILE A 1 97 ? -1.408 -0.376 5.597 1.00 96.12 97 ILE A O 1
ATOM 749 N N . VAL A 1 98 ? -1.770 -1.945 4.044 1.00 96.38 98 VAL A N 1
ATOM 750 C CA . VAL A 1 98 ? -0.410 -2.492 4.069 1.00 96.38 98 VAL A CA 1
ATOM 751 C C . VAL A 1 98 ? 0.260 -2.202 2.732 1.00 96.38 98 VAL A C 1
ATOM 753 O O . VAL A 1 98 ? -0.127 -2.720 1.687 1.00 96.38 98 VAL A O 1
ATOM 756 N N . PHE A 1 99 ? 1.274 -1.349 2.753 1.00 95.06 99 PHE A N 1
ATOM 757 C CA . PHE A 1 99 ? 1.891 -0.784 1.563 1.00 95.06 99 PHE A CA 1
ATOM 758 C C . PHE A 1 99 ? 3.365 -1.169 1.479 1.00 95.06 99 PHE A C 1
ATOM 760 O O . PHE A 1 99 ? 4.143 -0.844 2.371 1.00 95.06 99 PHE A O 1
ATOM 767 N N . PHE A 1 100 ? 3.771 -1.814 0.390 1.00 93.06 100 PHE A N 1
ATOM 768 C CA . PHE A 1 100 ? 5.148 -2.231 0.147 1.00 93.06 100 PHE A CA 1
ATOM 769 C C . PHE A 1 100 ? 5.740 -1.500 -1.057 1.00 93.06 100 PHE A C 1
ATOM 771 O O . PHE A 1 100 ? 5.192 -1.579 -2.153 1.00 93.06 100 PHE A O 1
ATOM 778 N N . ILE A 1 101 ? 6.918 -0.897 -0.876 1.00 89.25 101 ILE A N 1
ATOM 779 C CA . ILE A 1 101 ? 7.849 -0.577 -1.967 1.00 89.25 101 ILE A CA 1
ATOM 780 C C . ILE A 1 101 ? 9.166 -1.287 -1.685 1.00 89.25 101 ILE A C 1
ATOM 782 O O . ILE A 1 101 ? 9.970 -0.866 -0.844 1.00 89.25 101 ILE A O 1
ATOM 786 N N . CYS A 1 102 ? 9.403 -2.386 -2.392 1.00 82.69 102 CYS A N 1
ATOM 787 C CA . CYS A 1 102 ? 10.613 -3.171 -2.203 1.00 82.69 102 CYS A CA 1
ATOM 788 C C . CYS A 1 102 ? 11.040 -3.900 -3.474 1.00 82.69 102 CYS A C 1
ATOM 790 O O . CYS A 1 102 ? 10.267 -4.107 -4.408 1.00 82.69 102 CYS A O 1
ATOM 792 N N . HIS A 1 103 ? 12.303 -4.319 -3.503 1.00 82.19 103 HIS A N 1
ATOM 793 C CA . HIS A 1 103 ? 12.736 -5.294 -4.492 1.00 82.19 103 HIS A CA 1
ATOM 794 C C . HIS A 1 103 ? 12.072 -6.634 -4.191 1.00 82.19 103 HIS A C 1
ATOM 796 O O . HIS A 1 103 ? 12.141 -7.130 -3.066 1.00 82.19 103 HIS A O 1
ATOM 802 N N . MET A 1 104 ? 11.433 -7.208 -5.202 1.00 80.88 104 MET A N 1
ATOM 803 C CA . MET A 1 104 ? 10.665 -8.438 -5.089 1.00 80.88 104 MET A CA 1
ATOM 804 C C . ME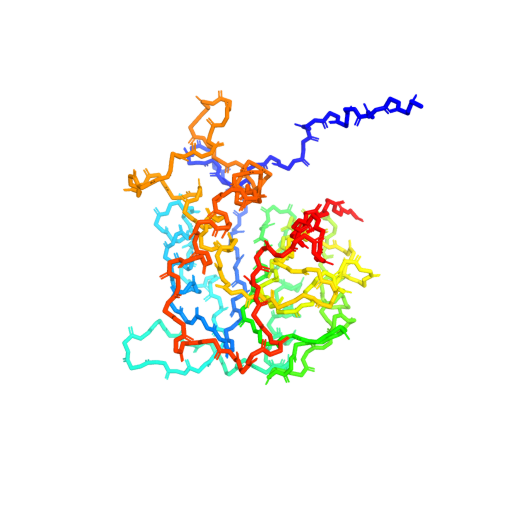T A 1 104 ? 11.165 -9.465 -6.106 1.00 80.88 104 MET A C 1
ATOM 806 O O . MET A 1 104 ? 11.654 -9.127 -7.187 1.00 80.88 104 MET A O 1
ATOM 810 N N . GLN A 1 105 ? 11.038 -10.729 -5.724 1.00 73.94 105 GLN A N 1
ATOM 811 C CA . GLN A 1 105 ? 11.120 -11.888 -6.601 1.00 73.94 105 GLN A CA 1
ATOM 812 C C . GLN A 1 105 ? 9.893 -12.755 -6.304 1.00 73.94 105 GLN A C 1
ATOM 814 O O . GLN A 1 105 ? 9.363 -12.703 -5.197 1.00 73.94 105 GLN A O 1
ATOM 819 N N . SER A 1 106 ? 9.417 -13.541 -7.273 1.00 69.06 106 SER A N 1
ATOM 820 C CA . SER A 1 106 ? 8.211 -14.364 -7.112 1.00 69.06 106 SER A CA 1
ATOM 821 C C . SER A 1 106 ? 8.222 -15.154 -5.790 1.00 69.06 106 SER A C 1
ATOM 823 O O . SER A 1 106 ? 8.998 -16.095 -5.633 1.00 69.06 106 SER A O 1
ATOM 825 N N . GLY A 1 107 ? 7.364 -14.748 -4.846 1.00 69.88 107 GLY A N 1
ATOM 826 C CA . GLY A 1 107 ? 7.161 -15.392 -3.544 1.00 69.88 107 GLY A CA 1
ATOM 827 C C . GLY A 1 107 ? 7.661 -14.617 -2.317 1.00 69.88 107 GLY A C 1
ATOM 828 O O . GLY A 1 107 ? 7.252 -14.957 -1.203 1.00 69.88 107 GLY A O 1
ATOM 829 N N . PHE A 1 108 ? 8.520 -13.600 -2.469 1.00 74.50 108 PHE A N 1
ATOM 830 C CA . PHE A 1 108 ? 9.028 -12.829 -1.327 1.00 74.50 108 PHE A CA 1
ATOM 831 C C . PHE A 1 108 ? 9.604 -11.453 -1.692 1.00 74.50 108 PHE A C 1
ATOM 833 O O . PHE A 1 108 ? 10.047 -11.174 -2.808 1.00 74.50 108 PHE A O 1
ATOM 840 N N . CYS A 1 109 ? 9.651 -10.595 -0.682 1.00 79.31 109 CYS A N 1
ATOM 841 C CA . CYS A 1 109 ? 10.310 -9.302 -0.710 1.00 79.31 109 CYS A CA 1
ATOM 842 C C . CYS A 1 109 ? 11.799 -9.486 -0.337 1.00 79.31 109 CYS A C 1
ATOM 844 O O . CYS A 1 109 ? 12.128 -9.921 0.766 1.00 79.31 109 CYS A O 1
ATOM 846 N N . ILE A 1 110 ? 12.720 -9.187 -1.261 1.00 71.75 110 ILE A N 1
ATOM 847 C CA . ILE A 1 110 ? 14.143 -9.575 -1.178 1.00 71.75 110 ILE A CA 1
ATOM 848 C C . ILE A 1 110 ? 14.829 -8.951 0.039 1.00 71.75 110 ILE A C 1
ATOM 850 O O . ILE A 1 110 ? 15.463 -9.648 0.826 1.00 71.75 110 ILE A O 1
ATOM 854 N N . ASN A 1 111 ? 14.690 -7.636 0.202 1.00 68.62 111 ASN A N 1
ATOM 855 C CA . ASN A 1 111 ? 15.481 -6.880 1.175 1.00 68.62 111 ASN A CA 1
ATOM 856 C C . ASN A 1 111 ? 14.978 -7.019 2.614 1.00 68.62 111 ASN A C 1
ATOM 858 O O . ASN A 1 111 ? 15.756 -6.851 3.546 1.00 68.62 111 ASN A O 1
ATOM 862 N N . ASN A 1 112 ? 13.694 -7.319 2.798 1.00 70.38 112 ASN A N 1
ATOM 863 C CA . ASN A 1 112 ? 13.104 -7.506 4.122 1.00 70.38 112 ASN A CA 1
ATOM 864 C C . ASN A 1 112 ? 12.916 -8.995 4.470 1.00 70.38 112 ASN A C 1
ATOM 866 O O . ASN A 1 112 ? 12.575 -9.315 5.608 1.00 70.38 112 ASN A O 1
ATOM 870 N N . THR A 1 113 ? 13.180 -9.904 3.519 1.00 77.81 113 THR A N 1
ATOM 871 C CA . THR A 1 113 ? 13.015 -11.366 3.622 1.00 77.81 113 THR A CA 1
ATOM 872 C C . THR A 1 113 ? 11.610 -11.821 4.029 1.00 77.81 113 THR A C 1
ATOM 874 O O . THR A 1 113 ? 11.428 -12.946 4.487 1.00 77.81 113 THR A O 1
ATOM 877 N N . LEU A 1 114 ? 10.602 -10.963 3.848 1.00 87.38 114 LEU A N 1
ATOM 878 C CA . LEU A 1 114 ? 9.209 -11.283 4.125 1.00 87.38 114 LEU A CA 1
ATOM 879 C C . LEU A 1 114 ? 8.624 -12.070 2.951 1.00 87.38 114 LEU A C 1
ATOM 881 O O . LEU A 1 114 ? 8.524 -11.560 1.831 1.00 87.38 114 LEU A O 1
ATOM 885 N N . SER A 1 115 ? 8.225 -13.314 3.202 1.00 91.31 115 SER A N 1
ATOM 886 C CA . SER A 1 115 ? 7.501 -14.110 2.209 1.00 91.31 115 SER A CA 1
ATOM 887 C C . SER A 1 115 ? 6.032 -13.701 2.116 1.00 91.31 115 SER A C 1
ATOM 889 O O . SER A 1 115 ? 5.425 -13.274 3.100 1.00 91.31 115 SER A O 1
ATOM 891 N N . TYR A 1 116 ? 5.429 -13.898 0.943 1.00 91.44 116 TYR A N 1
ATOM 892 C CA . TYR A 1 116 ? 3.999 -13.638 0.746 1.00 91.44 116 TYR A CA 1
ATOM 893 C C . TYR A 1 116 ? 3.123 -14.518 1.644 1.00 91.44 116 TYR A C 1
ATOM 895 O O . TYR A 1 116 ? 2.086 -14.065 2.107 1.00 91.44 116 TYR A O 1
ATOM 903 N N . LEU A 1 117 ? 3.572 -15.737 1.967 1.00 93.62 117 LEU A N 1
ATOM 904 C CA . LEU A 1 117 ? 2.870 -16.619 2.901 1.00 93.62 117 LEU A CA 1
ATOM 905 C C . LEU A 1 117 ? 2.906 -16.089 4.342 1.00 93.62 117 LEU A C 1
ATOM 907 O O . LEU A 1 117 ? 1.928 -16.218 5.067 1.00 93.62 117 LEU A O 1
ATOM 911 N N . GLN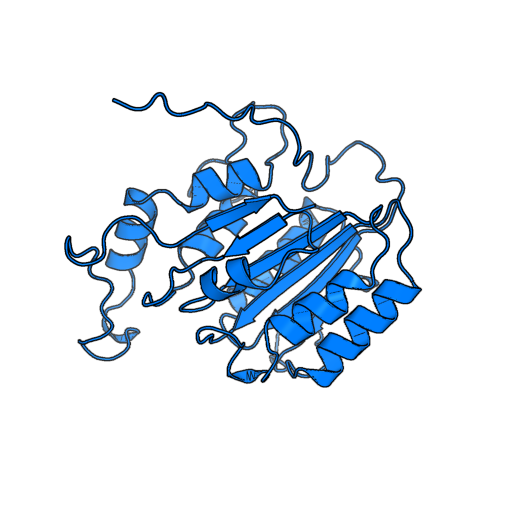 A 1 118 ? 4.022 -15.498 4.778 1.00 95.12 118 GLN A N 1
ATOM 912 C CA . GLN A 1 118 ? 4.084 -14.857 6.096 1.00 95.12 118 GLN A CA 1
ATOM 913 C C . GLN A 1 118 ? 3.181 -13.626 6.163 1.00 95.12 118 GLN A C 1
ATOM 915 O O . GLN A 1 118 ? 2.528 -13.429 7.182 1.00 95.12 118 GLN A O 1
ATOM 920 N N . LEU A 1 119 ? 3.139 -12.828 5.091 1.00 94.44 119 LEU A N 1
ATOM 921 C CA . LEU A 1 119 ? 2.218 -11.700 4.988 1.00 94.44 119 LEU A CA 1
ATOM 922 C C . LEU A 1 119 ? 0.761 -12.175 5.046 1.00 94.44 119 LEU A C 1
ATOM 924 O O . LEU A 1 119 ? 0.007 -11.666 5.866 1.00 94.44 119 LEU A O 1
ATOM 928 N N . GLU A 1 120 ? 0.398 -13.179 4.247 1.00 94.94 120 GLU A N 1
ATOM 929 C CA . GLU A 1 120 ? -0.943 -13.774 4.264 1.00 94.94 120 GLU A CA 1
ATOM 930 C C . GLU A 1 120 ? -1.312 -14.267 5.663 1.00 94.94 120 GLU A C 1
ATOM 932 O O . GLU A 1 120 ? -2.336 -13.877 6.205 1.00 94.94 120 GLU A O 1
ATOM 937 N N . ASN A 1 121 ? -0.441 -15.050 6.305 1.00 96.69 121 ASN A N 1
ATOM 938 C CA . ASN A 1 121 ? -0.694 -15.559 7.653 1.00 96.69 121 ASN A CA 1
ATOM 939 C C . ASN A 1 121 ? -0.833 -14.454 8.709 1.00 96.69 121 ASN A C 1
ATOM 941 O O . ASN A 1 121 ? -1.411 -14.712 9.760 1.00 96.69 121 ASN A O 1
ATOM 945 N N . ALA A 1 122 ? -0.245 -13.275 8.494 1.00 96.38 122 ALA A N 1
ATOM 946 C CA . ALA A 1 122 ? -0.399 -12.138 9.394 1.00 96.38 122 ALA A CA 1
ATOM 947 C C . ALA A 1 122 ? -1.718 -11.399 9.135 1.00 96.38 122 ALA A C 1
ATOM 949 O O . ALA A 1 122 ? -2.422 -11.072 10.083 1.00 96.38 122 ALA A O 1
ATOM 950 N N . VAL A 1 123 ? -2.072 -11.180 7.866 1.00 94.75 123 VAL A N 1
ATOM 951 C CA . VAL A 1 123 ? -3.326 -10.512 7.487 1.00 94.75 123 VAL A CA 1
ATOM 952 C C . VAL A 1 123 ? -4.549 -11.385 7.790 1.00 94.75 123 VAL A C 1
ATOM 954 O O . VAL A 1 123 ? -5.562 -10.874 8.243 1.00 94.75 123 VAL A O 1
ATOM 957 N N . ALA A 1 124 ? -4.440 -12.706 7.663 1.00 94.75 124 ALA A N 1
ATOM 958 C CA . ALA A 1 124 ? -5.510 -13.654 7.982 1.00 94.75 124 ALA A CA 1
ATOM 959 C C . ALA A 1 124 ? -5.883 -13.724 9.479 1.00 94.75 124 ALA A C 1
ATOM 961 O O . ALA A 1 124 ? -6.754 -14.506 9.854 1.00 94.75 124 ALA A O 1
ATOM 962 N N . LYS A 1 125 ? -5.183 -12.991 10.358 1.00 95.19 125 LYS A N 1
ATOM 963 C CA . LYS A 1 125 ? -5.490 -12.921 11.799 1.00 95.19 125 LYS A CA 1
ATOM 964 C C . LYS A 1 125 ? -6.495 -11.831 12.148 1.00 95.19 125 LYS A C 1
ATOM 966 O O . LYS A 1 125 ? -7.021 -11.857 13.256 1.00 95.19 125 LYS A O 1
ATOM 971 N N . PHE A 1 126 ? -6.676 -10.858 11.263 1.00 94.50 126 PHE A N 1
ATOM 972 C CA . PHE A 1 126 ? -7.621 -9.773 11.477 1.00 94.50 126 PHE A CA 1
ATOM 973 C C . PHE A 1 126 ? -9.052 -10.310 11.378 1.00 94.50 126 PHE A C 1
ATOM 975 O O . PHE A 1 126 ? -9.295 -11.315 10.712 1.00 94.50 126 PHE A O 1
ATOM 982 N N . ASP A 1 127 ? -9.976 -9.657 12.078 1.00 87.38 127 ASP A N 1
ATOM 983 C CA . ASP A 1 127 ? -11.403 -9.953 11.969 1.00 87.38 127 ASP A CA 1
ATOM 984 C C . ASP A 1 127 ? -11.897 -9.668 10.538 1.00 87.38 127 ASP A C 1
ATOM 986 O O . ASP A 1 127 ? -11.483 -8.677 9.934 1.00 87.38 127 ASP A O 1
ATOM 990 N N . ASP A 1 128 ? -12.784 -10.518 10.013 1.00 84.25 128 ASP A N 1
ATOM 991 C CA . ASP A 1 128 ? -13.357 -10.399 8.662 1.00 84.25 128 ASP A CA 1
ATOM 992 C C . ASP A 1 128 ? -14.150 -9.086 8.467 1.00 84.25 128 ASP A C 1
ATOM 994 O O . ASP A 1 128 ? -14.474 -8.718 7.339 1.00 84.25 128 ASP A O 1
ATOM 998 N N . GLU A 1 129 ? -14.516 -8.390 9.551 1.00 84.00 129 GLU A N 1
ATOM 999 C CA . GLU A 1 129 ? -15.168 -7.077 9.490 1.00 84.00 129 GLU A CA 1
ATOM 1000 C C . GLU A 1 129 ? -14.187 -5.897 9.299 1.00 84.00 129 GLU A C 1
ATOM 1002 O O . GLU A 1 129 ? -14.635 -4.768 9.105 1.00 84.00 129 GLU A O 1
ATOM 1007 N N . ILE A 1 130 ? -12.868 -6.119 9.347 1.00 86.94 130 ILE A N 1
ATOM 1008 C CA . ILE A 1 130 ? -11.852 -5.074 9.140 1.00 86.94 130 ILE A CA 1
ATOM 1009 C C . ILE A 1 130 ? -11.504 -4.981 7.651 1.00 86.94 130 ILE A C 1
ATOM 1011 O O . ILE A 1 130 ? -10.995 -5.935 7.072 1.00 86.94 130 ILE A O 1
ATOM 1015 N N . ASP A 1 131 ? -11.677 -3.797 7.055 1.00 88.56 131 ASP A N 1
ATOM 1016 C CA . ASP A 1 131 ? -11.292 -3.552 5.659 1.00 88.56 131 ASP A CA 1
ATOM 1017 C C . ASP A 1 131 ? -9.753 -3.498 5.521 1.00 88.56 131 ASP A C 1
ATOM 1019 O O . ASP A 1 131 ? -9.100 -2.580 6.046 1.00 88.56 131 ASP A O 1
ATOM 1023 N N . ILE A 1 132 ? -9.159 -4.422 4.757 1.00 91.62 132 ILE A N 1
ATOM 1024 C CA . ILE A 1 132 ? -7.707 -4.506 4.535 1.00 91.62 132 ILE A CA 1
ATOM 1025 C C . ILE A 1 132 ? -7.353 -4.396 3.056 1.00 91.62 132 ILE A C 1
ATOM 1027 O O . ILE A 1 132 ? -7.761 -5.189 2.209 1.00 91.62 132 ILE A O 1
ATOM 1031 N N . ILE A 1 133 ? -6.474 -3.444 2.745 1.00 92.38 133 ILE A N 1
ATOM 1032 C CA . ILE A 1 133 ? -5.921 -3.266 1.402 1.00 92.38 133 ILE A CA 1
ATOM 1033 C C . ILE A 1 133 ? -4.418 -3.507 1.438 1.00 92.38 133 ILE A C 1
ATOM 1035 O O . ILE A 1 133 ? -3.684 -2.848 2.175 1.00 92.38 133 ILE A O 1
ATOM 1039 N N . VAL A 1 134 ? -3.938 -4.401 0.579 1.00 93.50 134 VAL A N 1
ATOM 104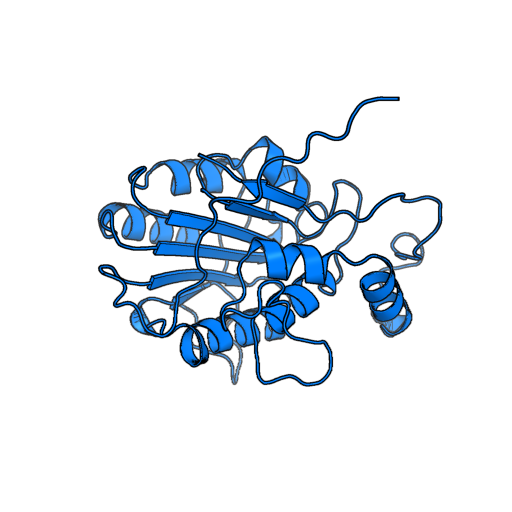0 C CA . VAL A 1 134 ? -2.511 -4.652 0.373 1.00 93.50 134 VAL A CA 1
ATOM 1041 C C . VAL A 1 134 ? -2.069 -4.063 -0.965 1.00 93.50 134 VAL A C 1
ATOM 1043 O O . VAL A 1 134 ? -2.653 -4.331 -2.011 1.00 93.50 134 VAL A O 1
ATOM 1046 N N . ILE A 1 135 ? -1.005 -3.266 -0.956 1.00 93.06 135 ILE A N 1
ATOM 1047 C CA . ILE A 1 135 ? -0.441 -2.624 -2.149 1.00 93.06 135 ILE A CA 1
ATOM 1048 C C . ILE A 1 135 ? 1.025 -3.025 -2.256 1.00 93.06 135 ILE A C 1
ATOM 1050 O O . ILE A 1 135 ? 1.795 -2.830 -1.317 1.00 93.06 135 ILE A O 1
ATOM 1054 N N . MET A 1 136 ? 1.423 -3.580 -3.398 1.00 91.38 136 MET A N 1
ATOM 1055 C CA . MET A 1 136 ? 2.744 -4.169 -3.600 1.00 91.38 136 MET A CA 1
ATOM 1056 C C . MET A 1 136 ? 3.426 -3.602 -4.842 1.00 91.38 136 MET A C 1
ATOM 1058 O O . MET A 1 136 ? 3.190 -4.060 -5.960 1.00 91.38 136 MET A O 1
ATOM 1062 N N . GLU A 1 137 ? 4.323 -2.639 -4.628 1.00 88.75 137 GLU A N 1
ATOM 1063 C CA . GLU A 1 137 ? 5.256 -2.150 -5.640 1.00 88.75 137 GLU A CA 1
ATOM 1064 C C . GLU A 1 137 ? 6.573 -2.921 -5.574 1.00 88.75 137 GLU A C 1
ATOM 1066 O O . GLU A 1 137 ? 7.317 -2.860 -4.590 1.00 88.75 137 GLU A O 1
ATOM 1071 N N . GLY A 1 138 ? 6.865 -3.628 -6.662 1.00 85.75 138 GLY A N 1
ATOM 1072 C CA . GLY A 1 138 ? 8.081 -4.412 -6.819 1.00 85.75 138 GLY A CA 1
ATOM 1073 C C . GLY A 1 138 ? 8.055 -5.251 -8.094 1.00 85.75 138 GLY A C 1
ATOM 1074 O O . GLY A 1 138 ? 6.987 -5.594 -8.611 1.00 85.75 138 GLY A O 1
ATOM 1075 N N . CYS A 1 139 ? 9.236 -5.595 -8.611 1.00 84.12 139 CYS A N 1
ATOM 1076 C CA . CYS A 1 139 ? 9.371 -6.488 -9.760 1.00 84.12 139 CYS A CA 1
ATOM 1077 C C . CYS A 1 139 ? 8.698 -7.833 -9.442 1.00 84.12 139 CYS A C 1
ATOM 1079 O O . CYS A 1 139 ? 8.873 -8.356 -8.348 1.00 84.12 139 CYS A O 1
ATOM 1081 N N . HIS A 1 140 ? 7.979 -8.443 -10.387 1.00 83.75 140 HIS A N 1
ATOM 1082 C CA . HIS A 1 140 ? 7.287 -9.725 -10.152 1.00 83.75 140 HIS A CA 1
ATOM 1083 C C . HIS A 1 140 ? 6.228 -9.713 -9.027 1.00 83.75 140 HIS A C 1
ATOM 1085 O O . HIS A 1 140 ? 5.842 -10.783 -8.548 1.00 83.75 140 HIS A O 1
ATOM 1091 N N . SER A 1 141 ? 5.746 -8.539 -8.604 1.00 86.75 141 SER A N 1
ATOM 1092 C CA . SER A 1 141 ? 4.802 -8.398 -7.484 1.00 86.75 141 SER A CA 1
ATOM 1093 C C . SER A 1 141 ? 3.489 -9.160 -7.672 1.00 86.75 141 SER A C 1
ATOM 1095 O O . SER A 1 141 ? 2.903 -9.589 -6.681 1.00 86.75 141 SER A O 1
ATOM 1097 N N . ASN A 1 142 ? 3.044 -9.426 -8.907 1.00 86.31 142 ASN A N 1
ATOM 1098 C CA . ASN A 1 142 ? 1.829 -10.213 -9.137 1.00 86.31 142 ASN A CA 1
ATOM 1099 C C . ASN A 1 142 ? 1.903 -11.655 -8.596 1.00 86.31 142 ASN A C 1
ATOM 1101 O O . ASN A 1 142 ? 0.863 -12.290 -8.460 1.00 86.31 142 ASN A O 1
ATOM 1105 N N . GLY A 1 143 ? 3.094 -12.179 -8.273 1.00 84.25 143 GLY A N 1
ATOM 1106 C CA . GLY A 1 143 ? 3.227 -13.483 -7.621 1.00 84.25 143 GLY A CA 1
ATOM 1107 C C . GLY A 1 143 ? 2.548 -13.517 -6.248 1.00 84.25 143 GLY A C 1
ATOM 1108 O O . GLY A 1 143 ? 2.228 -14.590 -5.746 1.00 84.25 143 GLY A O 1
ATOM 1109 N N . ALA A 1 144 ? 2.293 -12.348 -5.649 1.00 87.31 144 ALA A N 1
ATOM 1110 C CA . ALA A 1 144 ? 1.510 -12.229 -4.429 1.00 87.31 144 ALA A CA 1
ATOM 1111 C C . ALA A 1 144 ? 0.048 -12.619 -4.639 1.00 87.31 144 ALA A C 1
ATOM 1113 O O . ALA A 1 144 ? -0.559 -13.161 -3.724 1.00 87.31 144 ALA A O 1
ATOM 1114 N N . LEU A 1 145 ? -0.504 -12.421 -5.840 1.00 87.50 145 LEU A N 1
ATOM 1115 C CA . LEU A 1 145 ? -1.918 -12.676 -6.110 1.00 87.50 145 LEU A CA 1
ATOM 1116 C C . LEU A 1 145 ? -2.291 -14.147 -5.978 1.00 87.50 145 LEU A C 1
ATOM 1118 O O . LEU A 1 145 ? -3.463 -14.433 -5.789 1.00 87.50 145 LEU A O 1
ATOM 1122 N N . ASP A 1 146 ? -1.344 -15.078 -6.083 1.00 86.75 146 ASP A N 1
ATOM 1123 C CA . ASP A 1 146 ? -1.609 -16.508 -5.903 1.00 86.75 146 ASP A CA 1
ATOM 1124 C C . ASP A 1 146 ? -1.634 -16.925 -4.423 1.00 86.75 146 ASP A C 1
ATOM 1126 O O . ASP A 1 146 ? -2.159 -17.991 -4.104 1.00 86.75 146 ASP A O 1
ATOM 1130 N N . ILE A 1 147 ? -1.093 -16.093 -3.526 1.00 90.75 147 ILE A N 1
ATOM 1131 C CA . ILE A 1 147 ? -0.811 -16.450 -2.127 1.00 90.75 147 ILE A CA 1
ATOM 1132 C C . ILE A 1 147 ? -1.570 -15.558 -1.141 1.00 90.75 147 ILE A C 1
ATOM 1134 O O . ILE A 1 147 ? -2.134 -16.079 -0.189 1.00 90.75 147 ILE A O 1
ATOM 1138 N N . VAL A 1 148 ? -1.576 -14.243 -1.362 1.00 91.06 148 VAL A N 1
ATOM 1139 C CA . VAL A 1 148 ? -2.205 -13.251 -0.483 1.00 91.06 148 VAL A CA 1
ATOM 1140 C C . VAL A 1 148 ? -3.673 -13.110 -0.878 1.00 91.06 148 VAL A C 1
ATOM 1142 O O . VAL A 1 148 ? -3.966 -12.599 -1.963 1.00 91.06 148 VAL A O 1
ATOM 1145 N N . LYS A 1 149 ? -4.584 -13.623 -0.048 1.00 90.44 149 LYS A N 1
ATOM 1146 C CA . LYS A 1 149 ? -6.010 -13.801 -0.366 1.00 90.44 149 LYS A CA 1
ATOM 1147 C C . LYS A 1 149 ? -6.947 -13.199 0.671 1.00 90.44 149 LYS A C 1
ATOM 1149 O O . LYS A 1 149 ? -8.018 -12.762 0.267 1.00 90.44 149 LYS A O 1
ATOM 1154 N N . SER A 1 150 ? -6.540 -13.149 1.937 1.00 91.06 150 SER A N 1
ATOM 1155 C CA . SER A 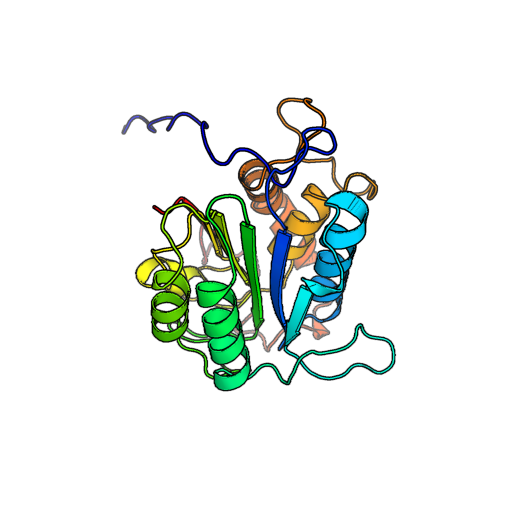1 150 ? -7.334 -12.562 3.021 1.00 91.06 150 SER A CA 1
ATOM 1156 C C . SER A 1 150 ? -7.678 -11.067 2.893 1.00 91.06 150 SER A C 1
ATOM 1158 O O . SER A 1 150 ? -8.719 -10.693 3.412 1.00 91.06 150 SER A O 1
ATOM 1160 N N . PRO A 1 151 ? -6.881 -10.183 2.256 1.00 90.56 151 PRO A N 1
ATOM 1161 C CA . PRO A 1 151 ? -7.272 -8.774 2.126 1.00 90.56 151 PRO A CA 1
ATOM 1162 C C . PRO A 1 151 ? -8.454 -8.554 1.167 1.00 90.56 151 PRO A C 1
ATOM 1164 O O . PRO A 1 151 ? -8.514 -9.187 0.111 1.00 90.56 151 PRO A O 1
ATOM 1167 N N . ASP A 1 152 ? -9.289 -7.543 1.425 1.00 86.81 152 ASP A N 1
ATOM 1168 C CA . ASP A 1 152 ? -10.372 -7.091 0.530 1.00 86.81 152 ASP A CA 1
ATOM 1169 C C . ASP A 1 152 ? -9.876 -6.622 -0.834 1.00 86.81 152 ASP A C 1
ATOM 1171 O O . ASP A 1 152 ? -10.572 -6.718 -1.850 1.00 86.81 152 ASP A O 1
ATOM 1175 N N . ALA A 1 153 ? -8.659 -6.088 -0.880 1.00 86.88 153 ALA A N 1
ATOM 1176 C CA . ALA A 1 153 ? -8.027 -5.716 -2.129 1.00 86.88 153 ALA A CA 1
ATOM 1177 C C . ALA A 1 153 ? -6.523 -5.957 -2.098 1.00 86.88 153 ALA A C 1
ATOM 1179 O O . ALA A 1 153 ? -5.832 -5.607 -1.143 1.00 86.88 153 ALA A O 1
ATOM 1180 N N . VAL A 1 154 ? -6.003 -6.476 -3.210 1.00 88.44 154 VAL A N 1
ATOM 1181 C CA . VAL A 1 154 ? -4.564 -6.559 -3.466 1.00 88.44 154 VAL A CA 1
ATOM 1182 C C . VAL A 1 154 ? -4.247 -5.850 -4.776 1.00 88.44 154 VAL A C 1
ATOM 1184 O O . VAL A 1 154 ? -4.785 -6.195 -5.830 1.00 88.44 154 VAL A O 1
ATOM 1187 N N . ILE A 1 155 ? -3.359 -4.859 -4.714 1.00 88.19 155 ILE A N 1
ATOM 1188 C CA . ILE A 1 155 ? -2.835 -4.132 -5.873 1.00 88.19 155 ILE A CA 1
ATOM 1189 C C . ILE A 1 155 ? -1.381 -4.530 -6.076 1.00 88.19 155 ILE A C 1
ATOM 1191 O O . ILE A 1 155 ? -0.570 -4.439 -5.158 1.00 88.19 155 ILE A O 1
ATOM 1195 N N . THR A 1 156 ? -1.032 -4.925 -7.293 1.00 86.56 156 THR A N 1
ATOM 1196 C CA . THR A 1 156 ? 0.342 -5.264 -7.689 1.00 86.56 156 THR A CA 1
ATOM 1197 C C . THR A 1 156 ? 0.728 -4.486 -8.935 1.00 86.56 156 THR A C 1
ATOM 1199 O O . THR A 1 156 ? -0.123 -4.186 -9.776 1.00 86.56 156 THR A O 1
ATOM 1202 N N . THR A 1 157 ? 2.007 -4.144 -9.057 1.00 84.50 157 THR A N 1
ATOM 1203 C CA . THR A 1 157 ? 2.478 -3.171 -10.055 1.00 84.50 157 THR A CA 1
ATOM 1204 C C . THR A 1 157 ? 3.362 -3.765 -11.148 1.00 84.50 157 THR A C 1
ATOM 1206 O O . THR A 1 157 ? 3.855 -3.038 -12.007 1.00 84.50 157 THR A O 1
ATOM 1209 N N . ALA A 1 158 ? 3.575 -5.083 -11.142 1.00 78.31 158 ALA A N 1
ATOM 1210 C CA . ALA A 1 158 ? 4.301 -5.777 -12.200 1.00 78.31 158 ALA A CA 1
ATOM 1211 C C . ALA A 1 158 ? 3.907 -7.256 -12.306 1.00 78.31 158 ALA A C 1
ATOM 1213 O O . ALA A 1 158 ? 3.713 -7.939 -11.299 1.00 78.31 158 ALA A O 1
ATOM 1214 N N . LYS A 1 159 ? 3.892 -7.784 -13.537 1.00 75.44 159 LYS A N 1
ATOM 1215 C CA . LYS A 1 159 ? 3.698 -9.215 -13.818 1.00 75.44 159 LYS A CA 1
ATOM 1216 C C . LYS A 1 159 ? 4.927 -10.038 -13.435 1.00 75.44 159 LYS A C 1
ATOM 1218 O O . LYS A 1 159 ? 6.055 -9.551 -13.382 1.00 75.44 159 LYS A O 1
ATOM 1223 N N . THR A 1 160 ? 4.725 -11.340 -13.275 1.00 68.19 160 THR A N 1
ATOM 1224 C CA . THR A 1 160 ? 5.804 -12.310 -13.103 1.00 68.19 160 THR A CA 1
ATOM 1225 C C . THR A 1 160 ? 6.638 -12.308 -14.374 1.00 68.19 160 THR A C 1
ATOM 1227 O O . THR A 1 160 ? 6.122 -12.484 -15.474 1.00 68.19 160 THR A O 1
ATOM 1230 N N . GLY A 1 161 ? 7.938 -12.092 -14.214 1.00 64.50 161 GLY A N 1
ATOM 1231 C CA . GLY A 1 161 ? 8.880 -11.960 -15.319 1.00 64.50 161 GLY A CA 1
ATOM 1232 C C . GLY A 1 161 ? 9.082 -10.516 -15.771 1.00 64.50 161 GLY A C 1
ATOM 1233 O O . GLY A 1 161 ? 9.909 -10.298 -16.650 1.00 64.50 161 GLY A O 1
ATOM 1234 N N . GLN A 1 162 ? 8.357 -9.548 -15.193 1.00 68.50 162 GLN A N 1
ATOM 1235 C CA . GLN A 1 162 ? 8.464 -8.140 -15.553 1.00 68.50 162 GLN A CA 1
ATOM 1236 C C . GLN A 1 162 ? 9.117 -7.304 -14.435 1.00 68.50 162 GLN A C 1
ATOM 1238 O O . GLN A 1 162 ? 8.784 -7.459 -13.251 1.00 68.50 162 GLN A O 1
ATOM 1243 N N . PRO A 1 163 ? 10.040 -6.402 -14.802 1.00 67.44 163 PRO A N 1
ATOM 1244 C CA . PRO A 1 163 ? 10.566 -5.395 -13.891 1.00 67.44 163 PRO A CA 1
ATOM 1245 C C . PRO A 1 163 ? 9.529 -4.299 -13.598 1.00 67.44 163 PRO A C 1
ATOM 1247 O O . PRO A 1 163 ? 8.659 -4.023 -14.422 1.00 67.44 163 PRO A O 1
ATOM 1250 N N . CYS A 1 164 ? 9.643 -3.657 -12.434 1.00 72.56 164 CYS A N 1
ATOM 1251 C CA . CYS A 1 164 ? 8.870 -2.469 -12.073 1.00 72.56 164 CYS A CA 1
ATOM 1252 C C . CYS A 1 164 ? 9.772 -1.222 -12.093 1.00 72.56 164 CYS A C 1
ATOM 1254 O O . CYS A 1 164 ? 10.974 -1.305 -11.833 1.00 72.56 164 CYS A O 1
ATOM 1256 N N . TYR A 1 165 ? 9.195 -0.057 -12.396 1.00 71.06 165 TYR A N 1
ATOM 1257 C CA . TYR A 1 165 ? 9.927 1.223 -12.430 1.00 71.06 165 TYR A CA 1
ATOM 1258 C C . TYR A 1 165 ? 9.157 2.350 -11.734 1.00 71.06 165 TYR A C 1
ATOM 1260 O O . TYR A 1 165 ? 9.336 3.522 -12.066 1.00 71.06 165 TYR A O 1
ATOM 1268 N N . GLY A 1 166 ? 8.229 2.008 -10.832 1.00 74.69 166 GLY A N 1
ATOM 1269 C CA . GLY A 1 166 ? 7.449 2.968 -10.049 1.00 74.69 166 GLY A CA 1
ATOM 1270 C C . GLY A 1 166 ? 6.456 3.835 -10.829 1.00 74.69 166 GLY A C 1
ATOM 1271 O O . GLY A 1 166 ? 5.715 4.586 -10.206 1.00 74.69 166 GLY A O 1
ATOM 1272 N N . GLY A 1 167 ? 6.412 3.752 -12.166 1.00 78.38 167 GLY A N 1
ATOM 1273 C CA . GLY A 1 167 ? 5.528 4.567 -13.009 1.00 78.38 167 GLY A CA 1
ATOM 1274 C C . GLY A 1 167 ? 4.049 4.361 -12.692 1.00 78.38 167 GLY A C 1
ATOM 1275 O O . GLY A 1 167 ? 3.341 5.330 -12.429 1.00 78.38 167 GLY A O 1
ATOM 1276 N N . PHE A 1 168 ? 3.602 3.103 -12.628 1.00 84.88 168 PHE A N 1
ATOM 1277 C CA . PHE A 1 168 ? 2.236 2.775 -12.224 1.00 8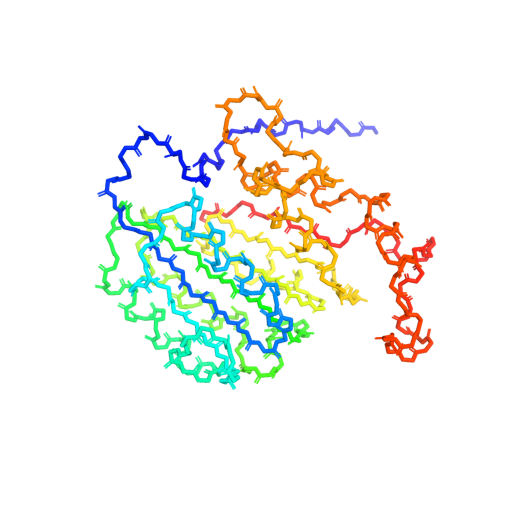4.88 168 PHE A CA 1
ATOM 1278 C C . PHE A 1 168 ? 1.906 3.355 -10.850 1.00 84.88 168 PHE A C 1
ATOM 1280 O O . PHE A 1 168 ? 0.941 4.103 -10.718 1.00 84.88 168 PHE A O 1
ATOM 1287 N N . LEU A 1 169 ? 2.733 3.075 -9.839 1.00 86.00 169 LEU A N 1
ATOM 1288 C CA . LEU A 1 169 ? 2.475 3.542 -8.482 1.00 86.00 169 LEU A CA 1
ATOM 1289 C C . LEU A 1 169 ? 2.458 5.077 -8.395 1.00 86.00 169 LEU A C 1
ATOM 1291 O O . LEU A 1 169 ? 1.615 5.646 -7.707 1.00 86.00 169 LEU A O 1
ATOM 1295 N N . LEU A 1 170 ? 3.344 5.760 -9.123 1.00 84.38 170 LEU A N 1
ATOM 1296 C CA . LEU A 1 170 ? 3.343 7.217 -9.225 1.00 84.38 170 LEU A CA 1
ATOM 1297 C C . LEU A 1 170 ? 2.015 7.739 -9.787 1.00 84.38 170 LEU A C 1
ATOM 1299 O O . LEU A 1 170 ? 1.440 8.671 -9.223 1.00 84.38 170 LEU A O 1
ATOM 1303 N N . PHE A 1 171 ? 1.521 7.162 -10.885 1.00 83.12 171 PHE A N 1
ATOM 1304 C CA . PHE A 1 171 ? 0.236 7.559 -11.462 1.00 83.12 171 PHE A CA 1
ATOM 1305 C C . PHE A 1 171 ? -0.939 7.214 -10.555 1.00 83.12 171 PHE A C 1
ATOM 1307 O O . PHE A 1 171 ? -1.870 8.008 -10.465 1.00 83.12 171 PHE A O 1
ATOM 1314 N N . TRP A 1 172 ? -0.869 6.090 -9.847 1.00 85.88 172 TRP A N 1
ATOM 1315 C CA . TRP A 1 172 ? -1.887 5.671 -8.893 1.00 85.88 172 TRP A CA 1
ATOM 1316 C C . TRP A 1 172 ? -1.988 6.647 -7.713 1.00 85.88 172 TRP A C 1
ATOM 1318 O O . TRP A 1 172 ? -3.063 7.175 -7.450 1.00 85.88 172 TRP A O 1
ATOM 1328 N N . ILE A 1 173 ? -0.861 6.995 -7.079 1.00 85.44 173 ILE A N 1
ATOM 1329 C CA . ILE A 1 173 ? -0.811 8.007 -6.008 1.00 85.44 173 ILE A CA 1
ATOM 1330 C C . ILE A 1 173 ? -1.290 9.371 -6.527 1.00 85.44 173 ILE A C 1
ATOM 1332 O O . ILE A 1 173 ? -2.036 10.068 -5.843 1.00 85.44 173 ILE A O 1
ATOM 1336 N N . ASN A 1 174 ? -0.890 9.771 -7.739 1.00 82.00 174 ASN A N 1
ATOM 1337 C CA . ASN A 1 174 ? -1.328 11.045 -8.315 1.00 82.00 174 ASN A CA 1
ATOM 1338 C C . ASN A 1 174 ? -2.832 11.065 -8.627 1.00 82.00 174 ASN A C 1
ATOM 1340 O O . ASN A 1 174 ? -3.452 12.107 -8.467 1.00 82.00 174 ASN A O 1
ATOM 1344 N N . ALA A 1 175 ? -3.427 9.944 -9.042 1.00 81.25 175 ALA A N 1
ATOM 1345 C CA . ALA A 1 175 ? -4.864 9.853 -9.309 1.00 81.25 175 ALA A CA 1
ATOM 1346 C C . ALA A 1 175 ? -5.719 10.089 -8.053 1.00 81.25 175 ALA A C 1
ATOM 1348 O O . ALA A 1 175 ? -6.853 10.568 -8.150 1.00 81.25 175 ALA A O 1
ATOM 1349 N N . LEU A 1 176 ? -5.155 9.760 -6.890 1.00 80.19 176 LEU A N 1
ATOM 1350 C CA . LEU A 1 176 ? -5.744 9.981 -5.575 1.00 80.19 176 LEU A CA 1
ATOM 1351 C C . LEU A 1 176 ? -5.546 11.417 -5.061 1.00 80.19 176 LEU A C 1
ATOM 1353 O O . LEU A 1 176 ? -6.297 11.852 -4.197 1.00 80.19 176 LEU A O 1
ATOM 1357 N N . ASN A 1 177 ? -4.577 12.171 -5.597 1.00 74.38 177 ASN A N 1
ATOM 1358 C CA . ASN A 1 177 ? -4.285 13.536 -5.158 1.00 74.38 177 ASN A CA 1
ATOM 1359 C C . ASN A 1 177 ? -4.967 14.590 -6.066 1.00 74.38 177 ASN A C 1
ATOM 1361 O O . ASN A 1 177 ? -4.624 14.698 -7.247 1.00 74.38 177 ASN A O 1
ATOM 1365 N N . PRO A 1 178 ? -5.883 15.423 -5.541 1.00 56.19 178 PRO A N 1
ATOM 1366 C CA . PRO A 1 178 ? -6.621 16.408 -6.334 1.00 56.19 178 PRO A CA 1
ATOM 1367 C C . PRO A 1 178 ? -5.801 17.645 -6.755 1.00 56.19 178 PRO A C 1
ATOM 1369 O O . PRO A 1 178 ? -6.219 18.361 -7.668 1.00 56.19 178 PRO A O 1
ATOM 1372 N N . GLU A 1 179 ? -4.646 17.914 -6.137 1.00 54.41 179 GLU A N 1
ATOM 1373 C CA . GLU A 1 179 ? -3.893 19.167 -6.301 1.00 54.41 179 GLU A CA 1
ATOM 1374 C C . GLU A 1 179 ? -2.814 19.134 -7.396 1.00 54.41 179 GLU A C 1
ATOM 1376 O O . GLU A 1 179 ? -2.242 20.177 -7.728 1.00 54.41 179 GLU A O 1
ATOM 1381 N N . LYS A 1 180 ? -2.511 17.974 -8.001 1.00 54.28 180 LYS A N 1
ATOM 1382 C CA . LYS A 1 180 ? -1.480 17.887 -9.052 1.00 54.28 180 LYS A CA 1
ATOM 1383 C C . LYS A 1 180 ? -2.071 18.016 -10.466 1.00 54.28 180 LYS A C 1
ATOM 1385 O O . LYS A 1 180 ? -2.677 17.076 -10.973 1.00 54.28 180 LYS A O 1
ATOM 1390 N N . PRO A 1 181 ? -1.820 19.130 -11.185 1.00 43.91 181 PRO A N 1
ATOM 1391 C CA . PRO A 1 181 ? -2.457 19.427 -12.473 1.00 43.91 181 PRO A CA 1
ATOM 1392 C C . PRO A 1 181 ? -1.947 18.605 -13.668 1.00 43.91 181 PRO A C 1
ATOM 1394 O O . PRO A 1 181 ? -2.441 18.789 -14.778 1.00 43.91 181 PRO A O 1
ATOM 1397 N N . ALA A 1 182 ? -0.958 17.722 -13.501 1.00 44.34 182 ALA A N 1
ATOM 1398 C CA . ALA A 1 182 ? -0.336 17.060 -14.649 1.00 44.34 182 ALA A CA 1
ATOM 1399 C C . ALA A 1 182 ? -1.211 15.959 -15.277 1.00 44.34 182 ALA A C 1
ATOM 1401 O O . ALA A 1 182 ? -1.007 15.607 -16.433 1.00 44.34 182 ALA A O 1
ATOM 1402 N N . TYR A 1 183 ? -2.198 15.434 -14.553 1.00 48.00 183 TYR A N 1
ATOM 1403 C CA . TYR A 1 183 ? -2.865 14.187 -14.906 1.00 48.00 183 TYR A CA 1
ATOM 1404 C C . TYR A 1 183 ? -4.223 14.172 -14.180 1.00 48.00 183 TYR A C 1
ATOM 1406 O O . TYR A 1 183 ? -4.257 14.120 -12.961 1.00 48.00 183 TYR A O 1
ATOM 1414 N N . ARG A 1 184 ? -5.335 14.375 -14.913 1.00 52.94 184 ARG A N 1
ATOM 1415 C CA . ARG A 1 184 ? -6.695 14.599 -14.358 1.00 52.94 184 ARG A CA 1
ATOM 1416 C C . ARG A 1 184 ? -7.034 13.614 -13.225 1.00 52.94 184 ARG A C 1
ATOM 1418 O O . ARG A 1 184 ? -6.790 12.424 -13.392 1.00 52.94 184 ARG A O 1
ATOM 1425 N N . LYS A 1 185 ? -7.682 14.102 -12.156 1.00 61.09 185 LYS A N 1
ATOM 1426 C CA . LYS A 1 185 ? -8.297 13.274 -11.102 1.00 61.09 185 LYS A CA 1
ATOM 1427 C C . LYS A 1 185 ? -9.133 12.158 -11.741 1.00 61.09 185 LYS A C 1
ATOM 1429 O O . LYS A 1 185 ? -9.917 12.435 -12.651 1.00 61.09 185 LYS A O 1
ATOM 1434 N N . ALA A 1 186 ? -8.970 10.927 -11.262 1.00 64.19 186 ALA A N 1
ATOM 1435 C CA . ALA A 1 186 ? -9.659 9.747 -11.785 1.00 64.19 186 ALA A CA 1
ATOM 1436 C C . ALA A 1 186 ? -11.125 9.630 -11.330 1.00 64.19 186 ALA A C 1
ATOM 1438 O O . ALA A 1 186 ? -11.710 8.576 -11.477 1.00 64.19 186 ALA A O 1
ATOM 1439 N N . ASP A 1 187 ? -11.708 10.700 -10.797 1.00 66.25 187 ASP A N 1
ATOM 1440 C CA . ASP A 1 187 ? -13.106 10.826 -10.368 1.00 66.25 187 ASP A CA 1
ATOM 1441 C C . ASP A 1 187 ? -14.044 10.674 -11.588 1.00 66.25 187 ASP A C 1
ATOM 1443 O O . ASP A 1 187 ? -14.443 11.659 -12.223 1.00 66.25 187 ASP A O 1
ATOM 1447 N N . ILE A 1 188 ? -14.290 9.421 -12.006 1.00 66.88 188 ILE A N 1
ATOM 1448 C CA . ILE A 1 188 ? -15.015 9.071 -13.238 1.00 66.88 188 ILE A CA 1
ATOM 1449 C C . ILE A 1 188 ? -16.480 9.467 -13.075 1.00 66.88 188 ILE A C 1
ATOM 1451 O O . ILE A 1 188 ? -17.104 9.965 -14.020 1.00 66.88 188 ILE A O 1
ATOM 1455 N N . ASP A 1 189 ? -17.024 9.254 -11.881 1.00 66.06 189 ASP A N 1
ATOM 1456 C CA . ASP A 1 189 ? -18.421 9.518 -11.561 1.00 66.06 189 ASP A CA 1
ATOM 1457 C C . ASP A 1 189 ? -18.705 10.973 -11.136 1.00 66.06 189 ASP A C 1
ATOM 1459 O O . ASP A 1 189 ? -19.871 11.375 -11.083 1.00 66.06 189 ASP A O 1
ATOM 1463 N N . LYS A 1 190 ? -17.656 11.792 -10.967 1.00 68.69 190 LYS A N 1
ATOM 1464 C CA . LYS A 1 190 ? -17.712 13.221 -10.612 1.00 68.69 190 LYS A CA 1
ATOM 1465 C C . LYS A 1 190 ? -18.358 13.468 -9.251 1.00 68.69 190 LYS A C 1
ATOM 1467 O O . LYS A 1 190 ? -18.978 14.518 -9.053 1.00 68.69 190 LYS A O 1
ATOM 1472 N N . ASN A 1 191 ? -18.248 12.514 -8.333 1.00 64.69 191 ASN A N 1
ATOM 1473 C CA . ASN A 1 191 ? -18.829 12.619 -7.001 1.00 64.69 191 ASN A CA 1
ATOM 1474 C C . ASN A 1 191 ? -17.905 13.348 -6.002 1.00 64.69 191 ASN A C 1
ATOM 1476 O O . ASN A 1 191 ? -18.320 13.628 -4.878 1.00 64.69 191 ASN A O 1
ATOM 1480 N N . GLY A 1 192 ? -16.678 13.696 -6.409 1.00 66.00 192 GLY A N 1
ATOM 1481 C CA . GLY A 1 192 ? -15.698 14.345 -5.543 1.00 66.00 192 GLY A CA 1
ATOM 1482 C C . GLY A 1 192 ? -14.755 13.370 -4.835 1.00 66.00 192 GLY A C 1
ATOM 1483 O O . GLY A 1 192 ? -13.854 13.826 -4.132 1.00 66.00 192 GLY A O 1
ATOM 1484 N N . ILE A 1 193 ? -14.860 12.067 -5.079 1.00 67.94 193 ILE A N 1
ATOM 1485 C CA . ILE A 1 193 ? -14.127 11.001 -4.399 1.00 67.94 193 ILE A CA 1
ATOM 1486 C C . ILE A 1 193 ? -13.521 10.067 -5.447 1.00 67.94 193 ILE A C 1
ATOM 1488 O O . ILE A 1 193 ? -14.207 9.610 -6.349 1.00 67.94 193 ILE A O 1
ATOM 1492 N N . THR A 1 194 ? -12.227 9.771 -5.322 1.00 74.06 194 THR A N 1
ATOM 1493 C CA . THR A 1 194 ? -11.563 8.783 -6.181 1.00 74.06 194 THR A CA 1
ATOM 1494 C C . THR A 1 194 ? -11.506 7.445 -5.453 1.00 74.06 194 THR A C 1
ATOM 1496 O O . THR A 1 194 ? -10.909 7.337 -4.382 1.00 74.06 194 THR A O 1
ATOM 1499 N N . THR A 1 195 ? -12.089 6.405 -6.038 1.00 74.38 195 THR A N 1
ATOM 1500 C CA . THR A 1 195 ? -11.975 5.031 -5.537 1.00 74.38 195 THR A CA 1
ATOM 1501 C C . THR A 1 195 ? -10.624 4.404 -5.894 1.00 74.38 195 THR A C 1
ATOM 1503 O O . THR A 1 195 ? -9.946 4.806 -6.841 1.00 74.38 195 THR A O 1
ATOM 1506 N N . ILE A 1 196 ? -10.243 3.345 -5.175 1.00 76.62 196 ILE A N 1
ATOM 1507 C CA . ILE A 1 196 ? -9.046 2.544 -5.488 1.00 76.62 196 ILE A CA 1
ATOM 1508 C C . ILE A 1 196 ? -9.104 1.989 -6.912 1.00 76.62 196 ILE A C 1
ATOM 1510 O O . ILE A 1 196 ? -8.094 1.987 -7.618 1.00 76.62 196 ILE A O 1
ATOM 1514 N N . GLY A 1 197 ? -10.288 1.534 -7.332 1.00 76.19 197 GLY A N 1
ATOM 1515 C CA . GLY A 1 197 ? -10.524 1.013 -8.675 1.00 76.19 197 GLY A CA 1
ATOM 1516 C C . GLY A 1 197 ? -10.351 2.084 -9.749 1.00 76.19 197 GLY A C 1
ATOM 1517 O O . GLY A 1 197 ? -9.689 1.837 -10.750 1.00 76.19 197 GLY A O 1
ATOM 1518 N N . GLU A 1 198 ? -10.866 3.292 -9.526 1.00 77.38 198 GLU A N 1
ATOM 1519 C CA . GLU A 1 198 ? -10.663 4.418 -10.444 1.00 77.38 198 GLU A CA 1
ATOM 1520 C C . GLU A 1 198 ? -9.195 4.834 -10.537 1.00 77.38 198 GLU A C 1
ATOM 1522 O O . GLU A 1 198 ? -8.677 5.026 -11.636 1.00 77.38 198 GLU A O 1
ATOM 1527 N N . ALA A 1 199 ? -8.497 4.916 -9.402 1.00 81.19 199 ALA A N 1
ATOM 1528 C CA . ALA A 1 199 ? -7.064 5.184 -9.388 1.00 81.19 199 ALA A CA 1
ATOM 1529 C C . ALA A 1 199 ? -6.267 4.078 -10.102 1.00 81.19 199 ALA A C 1
ATOM 1531 O O . ALA A 1 199 ? -5.303 4.374 -10.808 1.00 81.19 199 ALA A O 1
ATOM 1532 N N . TYR A 1 200 ? -6.676 2.812 -9.968 1.00 84.06 200 TYR A N 1
ATOM 1533 C CA . TYR A 1 200 ? -6.084 1.680 -10.686 1.00 84.06 200 TYR A CA 1
ATOM 1534 C C . TYR A 1 200 ? -6.308 1.784 -12.200 1.00 84.06 200 TYR A C 1
ATOM 1536 O O . TYR A 1 200 ? -5.344 1.715 -12.961 1.00 84.06 200 TYR A O 1
ATOM 1544 N N . GLU A 1 201 ? -7.548 2.011 -12.641 1.00 81.06 201 GLU A N 1
ATOM 1545 C CA . GLU A 1 201 ? -7.893 2.174 -14.060 1.00 81.06 201 GLU A CA 1
ATOM 1546 C C . GLU A 1 201 ? -7.196 3.390 -14.684 1.00 81.06 201 GLU A C 1
ATOM 1548 O O . GLU A 1 201 ? -6.781 3.358 -15.842 1.00 81.06 201 GLU A O 1
ATOM 1553 N N . TYR A 1 202 ? -6.983 4.440 -13.895 1.00 81.50 202 TYR A N 1
ATOM 1554 C CA . TYR A 1 202 ? -6.141 5.556 -14.288 1.00 81.50 202 TYR A CA 1
ATOM 1555 C C . TYR A 1 202 ? -4.670 5.150 -14.428 1.00 81.50 202 TYR A C 1
ATOM 1557 O O . TYR A 1 202 ? -4.015 5.475 -15.413 1.00 81.50 202 TYR A O 1
ATOM 1565 N N . ALA A 1 203 ? -4.105 4.462 -13.446 1.00 82.56 203 ALA A N 1
ATOM 1566 C CA . ALA A 1 203 ? -2.675 4.179 -13.421 1.00 82.56 203 ALA A CA 1
ATOM 1567 C C . ALA A 1 203 ? -2.228 3.146 -14.468 1.00 82.56 203 ALA A C 1
ATOM 1569 O O . ALA A 1 203 ? -1.108 3.240 -14.965 1.00 82.56 203 ALA A O 1
ATOM 1570 N N . ARG A 1 204 ? -3.100 2.194 -14.826 1.00 81.69 204 ARG A N 1
ATOM 1571 C CA . ARG A 1 204 ? -2.813 1.073 -15.744 1.00 81.69 204 ARG A CA 1
ATOM 1572 C C . ARG A 1 204 ? -2.813 1.423 -17.237 1.00 81.69 204 ARG A C 1
ATOM 1574 O O . ARG A 1 204 ? -2.779 0.530 -18.074 1.00 81.69 204 ARG A O 1
ATOM 1581 N N . ASP A 1 205 ? -2.973 2.691 -17.586 1.00 81.88 205 ASP A N 1
ATOM 1582 C CA . ASP A 1 205 ? -3.040 3.137 -18.977 1.00 81.88 205 ASP A CA 1
ATOM 1583 C C . ASP A 1 205 ? -1.703 2.888 -19.695 1.00 81.88 205 ASP A C 1
ATOM 1585 O O . ASP A 1 205 ? -0.686 3.518 -19.389 1.00 81.88 205 ASP A O 1
ATOM 1589 N N . ASP A 1 206 ? -1.722 1.963 -20.658 1.00 74.75 206 ASP A N 1
ATOM 1590 C CA . ASP A 1 206 ? -0.540 1.522 -21.405 1.00 74.75 206 ASP A CA 1
ATOM 1591 C C . ASP A 1 206 ? 0.204 2.680 -22.083 1.00 74.75 206 ASP A C 1
ATOM 1593 O O . ASP A 1 206 ? 1.437 2.695 -22.112 1.00 74.75 206 ASP A O 1
ATOM 1597 N N . GLU A 1 207 ? -0.518 3.660 -22.637 1.00 76.81 207 GLU A N 1
ATOM 1598 C CA . GLU A 1 207 ? 0.099 4.790 -23.335 1.00 76.81 207 GLU A CA 1
ATOM 1599 C C . GLU A 1 207 ? 0.832 5.698 -22.347 1.00 76.81 207 GLU A C 1
ATOM 1601 O O . GLU A 1 207 ? 1.977 6.090 -22.590 1.00 76.81 207 GLU A O 1
ATOM 1606 N N . ARG A 1 208 ? 0.207 5.981 -21.203 1.00 79.62 208 ARG A N 1
ATOM 1607 C CA . ARG A 1 208 ? 0.782 6.789 -20.123 1.00 79.62 208 ARG A CA 1
ATOM 1608 C C . ARG A 1 208 ? 2.022 6.135 -19.523 1.00 79.62 208 ARG A C 1
ATOM 1610 O O . ARG A 1 208 ? 3.050 6.799 -19.371 1.00 79.62 208 ARG A O 1
ATOM 1617 N N . LEU A 1 209 ? 1.951 4.838 -19.231 1.00 76.31 209 LEU A N 1
ATOM 1618 C CA . LEU A 1 209 ? 3.089 4.069 -18.728 1.00 76.31 209 LEU A CA 1
ATOM 1619 C C . LEU A 1 209 ? 4.223 4.024 -19.758 1.00 76.31 209 LEU A C 1
ATOM 1621 O O . LEU A 1 209 ? 5.379 4.286 -19.421 1.00 76.31 209 LEU A O 1
ATOM 1625 N N . ALA A 1 210 ? 3.901 3.792 -21.032 1.00 72.56 210 ALA A N 1
ATOM 1626 C CA . ALA A 1 210 ? 4.887 3.791 -22.106 1.00 72.56 210 ALA A CA 1
ATOM 1627 C C . ALA A 1 210 ? 5.557 5.161 -22.301 1.00 72.56 210 ALA A C 1
ATOM 1629 O O . ALA A 1 210 ? 6.758 5.212 -22.573 1.00 72.56 210 ALA A O 1
ATOM 1630 N N . MET A 1 211 ? 4.816 6.268 -22.176 1.00 72.94 211 MET A N 1
ATOM 1631 C CA . MET A 1 211 ? 5.382 7.620 -22.226 1.00 72.94 211 MET A CA 1
ATOM 1632 C C . MET A 1 211 ? 6.353 7.858 -21.071 1.00 72.94 211 MET A C 1
ATOM 1634 O O . MET A 1 211 ? 7.495 8.240 -21.316 1.00 72.94 211 MET A O 1
ATOM 1638 N N . TRP A 1 212 ? 5.942 7.543 -19.840 1.00 74.31 212 TRP A N 1
ATOM 1639 C CA . TRP A 1 212 ? 6.795 7.667 -18.657 1.00 74.31 212 TRP A CA 1
ATOM 1640 C C . TRP A 1 212 ? 8.106 6.891 -18.805 1.00 74.31 212 TRP A C 1
ATOM 1642 O O . TRP A 1 212 ? 9.189 7.443 -18.620 1.00 74.31 212 TRP A O 1
ATOM 1652 N N . TYR A 1 213 ? 8.033 5.624 -19.219 1.00 70.06 213 TYR A N 1
ATOM 1653 C CA . TYR A 1 213 ? 9.229 4.806 -19.411 1.00 70.06 213 TYR A CA 1
ATOM 1654 C C . TYR A 1 213 ? 10.139 5.330 -20.524 1.00 70.06 213 TYR A C 1
ATOM 1656 O O . TYR A 1 213 ? 11.347 5.153 -20.449 1.00 70.06 213 TYR A O 1
ATOM 1664 N N . ARG A 1 214 ? 9.619 6.016 -21.546 1.00 70.31 214 ARG A N 1
ATOM 1665 C CA . ARG A 1 214 ? 10.475 6.646 -22.569 1.00 70.31 214 ARG A CA 1
ATOM 1666 C C . ARG A 1 214 ? 11.226 7.871 -22.050 1.00 70.31 214 ARG A C 1
ATOM 1668 O O . ARG A 1 214 ? 12.283 8.184 -22.597 1.00 70.31 214 ARG A O 1
ATOM 1675 N N . GLU A 1 215 ? 10.678 8.554 -21.050 1.00 69.75 215 GLU A N 1
ATOM 1676 C CA . GLU A 1 215 ? 11.238 9.778 -20.468 1.00 69.75 215 GLU A CA 1
ATOM 1677 C C . GLU A 1 215 ? 12.253 9.507 -19.346 1.00 69.75 215 GLU A C 1
ATOM 1679 O O . GLU A 1 215 ? 13.059 10.384 -19.033 1.00 69.75 215 GLU A O 1
ATOM 1684 N N . LEU A 1 216 ? 12.270 8.296 -18.771 1.00 65.81 216 LEU A N 1
ATOM 1685 C CA . LEU A 1 216 ? 13.276 7.895 -17.785 1.00 65.81 216 LEU A CA 1
ATOM 1686 C C . LEU A 1 216 ? 14.685 7.892 -18.399 1.00 65.81 216 LEU A C 1
ATOM 1688 O O . LEU A 1 216 ? 14.935 7.259 -19.431 1.00 65.81 216 LEU A O 1
ATOM 1692 N N . ASP A 1 217 ? 15.628 8.563 -17.730 1.00 59.91 217 ASP A N 1
ATOM 1693 C CA . ASP A 1 217 ? 17.026 8.625 -18.164 1.00 59.91 217 ASP A CA 1
ATOM 1694 C C . ASP A 1 217 ? 17.594 7.208 -18.353 1.00 59.91 217 ASP A C 1
ATOM 1696 O O . ASP A 1 217 ? 17.565 6.370 -17.452 1.00 59.91 217 ASP A O 1
ATOM 1700 N N . ARG A 1 218 ? 18.129 6.956 -19.556 1.00 56.03 218 ARG A N 1
ATOM 1701 C CA . ARG A 1 218 ? 18.708 5.679 -19.999 1.00 56.03 218 ARG A CA 1
ATOM 1702 C C . ARG A 1 218 ? 19.872 5.187 -19.138 1.00 56.03 218 ARG A C 1
ATOM 1704 O O . ARG A 1 218 ? 20.177 4.001 -19.167 1.00 56.03 218 ARG A O 1
ATOM 1711 N N . ASN A 1 219 ? 20.468 6.065 -18.339 1.00 53.12 219 ASN A N 1
ATOM 1712 C CA . ASN A 1 219 ? 21.553 5.729 -17.421 1.00 53.12 219 ASN A CA 1
ATOM 1713 C C . ASN A 1 219 ? 21.081 5.159 -16.071 1.00 53.12 219 ASN A C 1
ATOM 1715 O O . ASN A 1 219 ? 21.904 4.657 -15.312 1.00 53.12 219 ASN A O 1
ATOM 1719 N N . VAL A 1 220 ? 19.780 5.232 -15.763 1.00 50.06 220 VAL A N 1
ATOM 1720 C CA . VAL A 1 220 ? 19.185 4.710 -14.513 1.00 50.06 220 VAL A CA 1
ATOM 1721 C C . VAL A 1 220 ? 18.661 3.276 -14.691 1.00 50.06 220 VAL A C 1
ATOM 1723 O O . VAL A 1 220 ? 18.152 2.664 -13.754 1.00 50.06 220 VAL A O 1
ATOM 1726 N N . TRP A 1 221 ? 18.786 2.721 -15.898 1.00 49.34 221 TRP A N 1
ATOM 1727 C CA . TRP A 1 221 ? 18.311 1.384 -16.229 1.00 49.34 221 TRP A CA 1
ATOM 1728 C C . TRP A 1 221 ? 19.330 0.328 -15.795 1.00 49.34 221 TRP A C 1
ATOM 1730 O O . TRP A 1 221 ? 20.537 0.536 -15.958 1.00 49.34 221 TRP A O 1
ATOM 1740 N N . PRO A 1 222 ? 18.881 -0.842 -15.306 1.00 45.91 222 PRO A N 1
ATOM 1741 C CA . PRO A 1 222 ? 19.750 -2.007 -15.259 1.00 45.91 222 PRO A CA 1
ATOM 1742 C C . PRO A 1 222 ? 20.231 -2.346 -16.689 1.00 45.91 222 PRO A C 1
ATOM 1744 O O . PRO A 1 222 ? 19.576 -1.955 -17.659 1.00 45.91 222 PRO A O 1
ATOM 1747 N N . PRO A 1 223 ? 21.371 -3.045 -16.850 1.00 42.34 223 PRO A N 1
ATOM 1748 C CA . PRO A 1 223 ? 21.980 -3.312 -18.157 1.00 42.34 223 PRO A CA 1
ATOM 1749 C C . PRO A 1 223 ? 20.996 -3.894 -19.190 1.00 42.34 223 PRO A C 1
ATOM 1751 O O . PRO A 1 223 ? 20.031 -4.556 -18.816 1.00 42.34 223 PRO A O 1
ATOM 1754 N N . ALA A 1 224 ? 21.299 -3.647 -20.475 1.00 40.75 224 ALA A N 1
ATOM 1755 C CA . ALA A 1 224 ? 20.562 -3.906 -21.731 1.00 40.75 224 ALA A CA 1
ATOM 1756 C C . ALA A 1 224 ? 19.464 -4.995 -21.761 1.00 40.75 224 ALA A C 1
ATOM 1758 O O . ALA A 1 224 ? 18.468 -4.836 -22.468 1.00 40.75 224 ALA A O 1
ATOM 1759 N N . ASP A 1 225 ? 19.617 -6.070 -20.996 1.00 38.91 225 ASP A N 1
ATOM 1760 C CA . ASP A 1 225 ? 18.690 -7.201 -20.915 1.00 38.91 225 ASP A CA 1
ATOM 1761 C C . ASP A 1 225 ? 17.428 -6.917 -20.068 1.00 38.91 225 ASP A C 1
ATOM 1763 O O . ASP A 1 225 ? 16.459 -7.669 -20.140 1.00 38.91 225 ASP A O 1
ATOM 1767 N N . PHE A 1 226 ? 17.408 -5.816 -19.304 1.00 38.94 226 PHE A N 1
ATOM 1768 C CA . PHE A 1 226 ? 16.285 -5.363 -18.461 1.00 38.94 226 PHE A CA 1
ATOM 1769 C C . PHE A 1 226 ? 15.641 -4.063 -18.960 1.00 38.94 226 PHE A C 1
ATOM 1771 O O . PHE A 1 226 ? 15.032 -3.324 -18.188 1.00 38.94 226 PHE A O 1
ATOM 1778 N N . HIS A 1 227 ? 15.787 -3.739 -20.243 1.00 38.78 227 HIS A N 1
ATOM 1779 C CA . HIS A 1 227 ? 15.084 -2.604 -20.827 1.00 38.78 227 HIS A CA 1
ATOM 1780 C C . HIS A 1 227 ? 13.596 -2.962 -20.994 1.00 38.78 227 HIS A C 1
ATOM 1782 O O . HIS A 1 227 ? 13.279 -3.823 -21.818 1.00 38.78 227 HIS A O 1
ATOM 1788 N N . PRO A 1 228 ? 12.651 -2.263 -20.345 1.00 41.81 228 PRO A N 1
ATOM 1789 C CA . PRO A 1 228 ? 11.278 -2.207 -20.788 1.00 41.81 228 PRO A CA 1
ATOM 1790 C C . PRO A 1 228 ? 11.267 -1.178 -21.914 1.00 41.81 228 PRO A C 1
ATOM 1792 O O . PRO A 1 228 ? 10.689 -0.094 -21.855 1.00 41.81 228 PRO A O 1
ATOM 1795 N N . THR A 1 229 ? 11.903 -1.518 -23.024 1.00 38.19 229 THR A N 1
ATOM 1796 C CA . THR A 1 229 ? 11.204 -1.133 -24.235 1.00 38.19 229 THR A CA 1
ATOM 1797 C C . THR A 1 229 ? 9.785 -1.687 -24.065 1.00 38.19 229 THR A C 1
ATOM 1799 O O . THR A 1 229 ? 9.668 -2.869 -23.721 1.00 38.19 229 THR A O 1
ATOM 1802 N N . PRO A 1 230 ? 8.718 -0.886 -24.256 1.00 39.62 230 PRO A N 1
ATOM 1803 C CA . PRO A 1 230 ? 7.413 -1.420 -24.615 1.00 39.62 230 PRO A CA 1
ATOM 1804 C C . PRO A 1 230 ? 7.614 -2.098 -25.971 1.00 39.62 230 PRO A C 1
ATOM 1806 O O . PRO A 1 230 ? 7.329 -1.564 -27.038 1.00 39.62 230 PRO A O 1
ATOM 1809 N N . ASP A 1 231 ? 8.313 -3.216 -25.925 1.00 37.31 231 ASP A N 1
ATOM 1810 C CA . ASP A 1 231 ? 8.609 -4.057 -27.036 1.00 37.31 231 ASP A CA 1
ATOM 1811 C C . ASP A 1 231 ? 7.384 -4.938 -27.146 1.00 37.31 231 ASP A C 1
ATOM 1813 O O . ASP A 1 231 ? 6.920 -5.512 -26.155 1.00 37.31 231 ASP A O 1
ATOM 1817 N N . ALA A 1 232 ? 6.886 -5.081 -28.365 1.00 39.50 232 ALA A N 1
ATOM 1818 C CA . ALA A 1 232 ? 5.801 -5.991 -28.704 1.00 39.50 232 ALA A CA 1
ATOM 1819 C C . ALA A 1 232 ? 6.064 -7.446 -28.237 1.00 39.50 232 ALA A C 1
ATOM 1821 O O . ALA A 1 232 ? 5.183 -8.296 -28.333 1.00 39.50 232 ALA A O 1
ATOM 1822 N N . ARG A 1 233 ? 7.270 -7.733 -27.724 1.00 39.16 233 ARG A N 1
ATOM 1823 C CA . ARG A 1 233 ? 7.711 -8.987 -27.112 1.00 39.16 233 ARG A CA 1
ATOM 1824 C C . ARG A 1 233 ? 7.153 -9.270 -25.705 1.00 39.16 233 ARG A C 1
ATOM 1826 O O . ARG A 1 233 ? 7.096 -10.446 -25.363 1.00 39.16 233 ARG A O 1
ATOM 1833 N N . PHE A 1 234 ? 6.730 -8.276 -24.910 1.00 40.06 234 PHE A N 1
ATOM 1834 C CA . PHE A 1 234 ? 6.299 -8.508 -23.510 1.00 40.06 234 PHE A CA 1
ATOM 1835 C C . PHE A 1 234 ? 4.781 -8.465 -23.247 1.00 40.06 234 PHE A C 1
ATOM 1837 O O . PHE A 1 234 ? 4.363 -8.796 -22.138 1.00 40.06 234 PHE A O 1
ATOM 1844 N N . GLY A 1 235 ? 3.953 -8.171 -24.257 1.00 48.47 235 GLY A N 1
ATOM 1845 C CA . GLY A 1 235 ? 2.488 -8.192 -24.123 1.00 48.47 235 GLY A CA 1
ATOM 1846 C C . GLY A 1 235 ? 1.917 -7.146 -23.148 1.00 48.47 235 GLY A C 1
ATOM 1847 O O . GLY A 1 235 ? 2.631 -6.252 -22.709 1.00 48.47 235 GLY A O 1
ATOM 1848 N N . GLU A 1 236 ? 0.609 -7.259 -22.870 1.00 52.50 236 GLU A N 1
ATOM 1849 C CA . GLU A 1 236 ? -0.208 -6.379 -22.005 1.00 52.50 236 GLU A CA 1
ATOM 1850 C C . GLU A 1 236 ? 0.475 -6.024 -20.667 1.00 52.50 236 GLU A C 1
ATOM 1852 O O . GLU A 1 236 ? 1.170 -6.871 -20.090 1.00 52.50 236 GLU A O 1
ATOM 1857 N N . SER A 1 237 ? 0.209 -4.825 -20.133 1.00 56.59 237 SER A N 1
ATOM 1858 C CA . SER A 1 237 ? 0.777 -4.328 -18.870 1.00 56.59 237 SER A CA 1
ATOM 1859 C C . SER A 1 237 ? 0.549 -5.267 -17.677 1.00 56.59 237 SER A C 1
ATOM 1861 O O . SER A 1 237 ? -0.344 -6.125 -17.682 1.00 56.59 237 SER A O 1
ATOM 1863 N N . GLY A 1 238 ? 1.450 -5.200 -16.695 1.00 63.84 238 GLY A N 1
ATOM 1864 C CA . GLY A 1 238 ? 1.611 -6.220 -15.663 1.00 63.84 238 GLY A CA 1
ATOM 1865 C C . GLY A 1 238 ? 0.814 -6.024 -14.380 1.00 63.84 238 GLY A C 1
ATOM 1866 O O . GLY A 1 238 ? 0.794 -6.902 -13.518 1.00 63.84 238 GLY A O 1
ATOM 1867 N N . GLU A 1 239 ? 0.174 -4.877 -14.249 1.00 79.69 239 GLU A N 1
ATOM 1868 C CA . GLU A 1 239 ? -0.429 -4.413 -13.014 1.00 79.69 239 GLU A CA 1
ATOM 1869 C C . GLU A 1 239 ? -1.790 -5.055 -12.823 1.00 79.69 239 GLU A C 1
ATOM 1871 O O . GLU A 1 239 ? -2.561 -5.245 -13.765 1.00 79.69 239 GLU A O 1
ATOM 1876 N N . SER A 1 240 ? -2.105 -5.421 -11.591 1.00 79.75 240 SER A N 1
ATOM 1877 C CA . SER A 1 240 ? -3.315 -6.178 -11.285 1.00 79.75 240 SER A CA 1
ATOM 1878 C C . SER A 1 240 ? -3.943 -5.674 -10.002 1.00 79.75 240 SER A C 1
ATOM 1880 O O . SER A 1 240 ? -3.246 -5.434 -9.018 1.00 79.75 240 SER A O 1
ATOM 1882 N N . LEU A 1 241 ? -5.264 -5.560 -10.033 1.00 77.44 241 LEU A N 1
ATOM 1883 C CA . LEU A 1 241 ? -6.120 -5.364 -8.877 1.00 77.44 241 LEU A CA 1
ATOM 1884 C C . LEU A 1 241 ? -6.958 -6.631 -8.720 1.00 77.44 241 LEU A C 1
ATOM 1886 O O . LEU A 1 241 ? -7.713 -6.991 -9.627 1.00 77.44 241 LEU A O 1
ATOM 1890 N N . THR A 1 242 ? -6.831 -7.304 -7.584 1.00 80.56 242 THR A N 1
ATOM 1891 C CA . THR A 1 242 ? -7.769 -8.350 -7.177 1.00 80.56 242 THR A CA 1
ATOM 1892 C C . THR A 1 242 ? -8.609 -7.837 -6.033 1.00 80.56 242 THR A C 1
ATOM 1894 O O . THR A 1 242 ? -8.079 -7.251 -5.094 1.00 80.56 242 THR A O 1
ATOM 1897 N N . LEU A 1 243 ? -9.910 -8.084 -6.120 1.00 73.38 243 LEU A N 1
ATOM 1898 C CA . LEU A 1 243 ? -10.833 -7.871 -5.019 1.00 73.38 243 LEU A CA 1
ATOM 1899 C C . LEU A 1 243 ? -10.960 -9.208 -4.289 1.00 73.38 243 LEU A C 1
ATOM 1901 O O . LEU A 1 243 ? -11.371 -10.198 -4.903 1.00 73.38 243 LEU A O 1
ATOM 1905 N N . GLY A 1 244 ? -10.482 -9.243 -3.051 1.00 59.69 244 GLY A N 1
ATOM 1906 C CA . GLY A 1 244 ? -10.560 -10.395 -2.162 1.00 59.69 244 GLY A CA 1
ATOM 1907 C C . GLY A 1 244 ? -11.822 -10.367 -1.308 1.00 59.69 244 GLY A C 1
ATOM 1908 O O . GLY A 1 244 ? -12.659 -9.474 -1.473 1.00 59.69 244 GLY A O 1
ATOM 1909 N N . LYS A 1 245 ? -11.951 -11.420 -0.494 1.00 48.50 245 LYS A N 1
ATOM 1910 C CA . LYS A 1 245 ? -12.896 -11.675 0.602 1.00 48.50 245 LYS A CA 1
ATOM 1911 C C . LYS A 1 245 ? -12.412 -12.890 1.380 1.00 48.50 245 LYS A C 1
ATOM 1913 O O . LYS A 1 245 ? -11.931 -13.830 0.696 1.00 48.50 245 LYS A O 1
#

Foldseek 3Di:
DDPDPPPPPDDPPDPADPPDPQPDAEAEEEADPDDLVLSQLLVCLCVPPRPHDPVRYAAADDDDPPGDDHNYHRAQPVSLVVLQVCLVPDDLRYEYEYEDDAADAQQAGPPRRGGLQSVQVSLQSHDLSYAYEYEDHYEQQCSSVVHRFSHQKYKYQFHHVAGGDCQLSVQLSVLQDCPDPPAHNLPVVPPPGAGSVSSNVRSQDPVSSQVVLVPPPPVVADPPVRRPPVPPVPDGGGIDMDGHD

Radius of gyration: 17.61 Å; chains: 1; bounding box: 43×36×48 Å

pLDDT: mean 76.12, std 19.22, range [26.42, 97.88]

Secondary structure (DSSP, 8-state):
--------------S--TTS--SS-EEEEEEESS-HHHHHHHHHHHHHHH---GGGEEEESPPPTTSPPPSB-S-HHHHHHHHHHHHTT--TT-EEEEEEES-EETTEETTT--BHHHHHHHHTTS-TTSEEEEEEESTTGGGGGGT--SSSEEEESS-TT----SHHHHHHHHHH-TT-TTS----SS-SS---HHHHHHHHT-HHHHHHHHHHS-GGGSPSGGG-----TTS-S---EEEE--

Sequence (245 aa):
MSRRMIVPLVAVILLFSTGVANAGELYAVLVQNAGAGLTHNFRKLLIEEYDYSEDNLFLFGDKEKDGPPVTAPACADPVLKKLDELADKLDKDDKLIVFFICHMQSGFCINNTLSYLQLENAVAKFDDEIDIIVIMEGCHSNGALDIVKSPDAVITTAKTGQPCYGGFLLFWINALNPEKPAYRKADIDKNGITTIGEAYEYARDDERLAMWYRELDRNVWPPADFHPTPDARFGESGESLTLGK